Protein AF-A0A7Z0DAI7-F1 (afdb_monomer)

Mean predicted aligned error: 9.82 Å

Nearest PDB structures (foldseek):
  3it5-assembly4_G  TM=8.614E-01  e=1.262E-10  Pseudomonas aeruginosa PAO1
  8af1-assembly1_A  TM=8.502E-01  e=3.536E-10  Lysobacter capsici
  6ik4-assembly1_A  TM=8.112E-01  e=7.881E-10  Pseudoalteromonas sp. CF6-2
  6muk-assembly1_A  TM=4.613E-01  e=6.596E-05  Neisseria gonorrhoeae FA 1090
  3slu-assembly2_B  TM=3.858E-01  e=2.795E-05  Neisseria meningitidis ATCC 13091

Structure (mmCIF, N/CA/C/O backbone):
data_AF-A0A7Z0DAI7-F1
#
_entry.id   AF-A0A7Z0DAI7-F1
#
loop_
_atom_site.group_PDB
_atom_site.id
_atom_site.type_symbol
_atom_site.label_atom_id
_atom_site.label_alt_id
_atom_site.label_comp_id
_atom_site.label_asym_id
_atom_site.label_entity_id
_atom_site.label_seq_id
_atom_site.pdbx_PDB_ins_code
_atom_site.Cartn_x
_atom_site.Cartn_y
_atom_site.Cartn_z
_atom_site.occupancy
_atom_site.B_iso_or_equiv
_atom_site.auth_seq_id
_atom_site.auth_comp_id
_atom_site.auth_asym_id
_atom_site.auth_atom_id
_atom_site.pdbx_PDB_model_num
ATOM 1 N N . MET A 1 1 ? 60.687 -19.894 38.560 1.00 38.50 1 MET A N 1
ATOM 2 C CA . MET A 1 1 ? 61.339 -18.659 39.055 1.00 38.50 1 MET A CA 1
ATOM 3 C C . MET A 1 1 ? 60.407 -17.510 38.681 1.00 38.50 1 MET A C 1
ATOM 5 O O . MET A 1 1 ? 60.233 -17.291 37.496 1.00 38.50 1 MET A O 1
ATOM 9 N N . SER A 1 2 ? 59.488 -17.124 39.578 1.00 37.69 2 SER A N 1
ATOM 10 C CA . SER A 1 2 ? 59.572 -15.953 40.495 1.00 37.69 2 SER A CA 1
ATOM 11 C C . SER A 1 2 ? 59.611 -14.617 39.735 1.00 37.69 2 SER A C 1
ATOM 13 O O . SER A 1 2 ? 60.424 -14.485 38.840 1.00 37.69 2 SER A O 1
ATOM 15 N N . SER A 1 3 ? 58.831 -13.572 40.030 1.00 38.38 3 SER A N 1
ATOM 16 C CA . SER A 1 3 ? 58.097 -13.216 41.249 1.00 38.38 3 SER A CA 1
ATOM 17 C C . SER A 1 3 ? 57.045 -12.130 40.965 1.00 38.38 3 SER A C 1
ATOM 19 O O . SER A 1 3 ? 57.218 -11.284 40.096 1.00 38.38 3 SER A O 1
ATOM 21 N N . ILE A 1 4 ? 56.011 -12.150 41.804 1.00 43.72 4 ILE A N 1
ATOM 22 C CA . ILE A 1 4 ? 54.966 -11.155 42.095 1.00 43.72 4 ILE A CA 1
ATOM 23 C C . ILE A 1 4 ? 55.537 -9.873 42.752 1.00 43.72 4 ILE A C 1
ATOM 25 O O . ILE A 1 4 ? 56.551 -9.979 43.449 1.00 43.72 4 ILE A O 1
ATOM 29 N N . ARG A 1 5 ? 54.844 -8.720 42.597 1.00 41.09 5 ARG A N 1
ATOM 30 C CA . ARG A 1 5 ? 54.420 -7.701 43.621 1.00 41.09 5 ARG A CA 1
ATOM 31 C C . ARG A 1 5 ? 53.770 -6.493 42.894 1.00 41.09 5 ARG A C 1
ATOM 33 O O . ARG A 1 5 ? 54.392 -5.973 41.984 1.00 41.09 5 ARG A O 1
ATOM 40 N N . HIS A 1 6 ? 52.478 -6.153 43.017 1.00 36.84 6 HIS A N 1
ATOM 41 C CA . HIS A 1 6 ? 51.632 -5.609 44.111 1.00 36.84 6 HIS A CA 1
ATOM 42 C C . HIS A 1 6 ? 51.802 -4.116 44.476 1.00 36.84 6 HIS A C 1
ATOM 44 O O . HIS A 1 6 ? 52.869 -3.721 44.934 1.00 36.84 6 HIS A O 1
ATOM 50 N N . SER A 1 7 ? 50.643 -3.422 44.450 1.00 36.06 7 SER A N 1
ATOM 51 C CA . SER A 1 7 ? 50.202 -2.266 45.273 1.00 36.06 7 SER A CA 1
ATOM 52 C C . SER A 1 7 ? 50.753 -0.874 44.881 1.00 36.06 7 SER A C 1
ATOM 54 O O . SER A 1 7 ? 51.900 -0.779 44.476 1.00 36.06 7 SER A O 1
ATOM 56 N N . SER A 1 8 ? 50.036 0.261 44.934 1.00 36.91 8 SER A N 1
ATOM 57 C CA . SER A 1 8 ? 48.881 0.680 45.752 1.00 36.91 8 SER A CA 1
ATOM 58 C C . SER A 1 8 ? 48.158 1.887 45.117 1.00 36.91 8 SER A C 1
ATOM 60 O O . SER 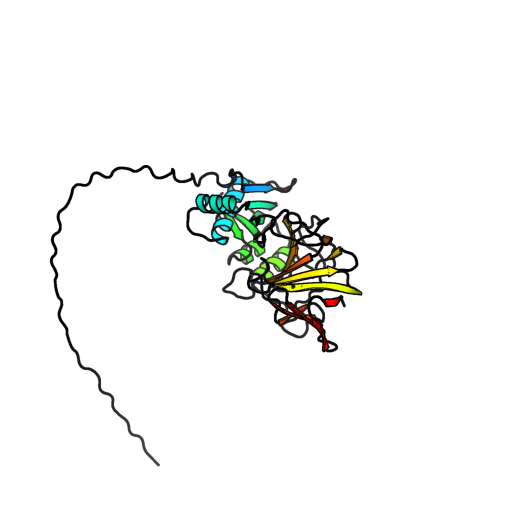A 1 8 ? 48.801 2.710 44.468 1.00 36.91 8 SER A O 1
ATOM 62 N N . ALA A 1 9 ? 46.859 2.044 45.396 1.00 40.78 9 ALA A N 1
ATOM 63 C CA . ALA A 1 9 ? 46.114 3.304 45.263 1.00 40.78 9 ALA A CA 1
ATOM 64 C C . ALA A 1 9 ? 46.458 4.299 46.395 1.00 40.78 9 ALA A C 1
ATOM 66 O O . ALA A 1 9 ? 47.003 3.890 47.427 1.00 40.78 9 ALA A O 1
ATOM 67 N N . PRO A 1 10 ? 46.073 5.578 46.241 1.00 45.59 10 PRO A N 1
ATOM 68 C CA . PRO A 1 10 ? 45.268 6.208 47.289 1.00 45.59 10 PRO A CA 1
ATOM 69 C C . PRO A 1 10 ? 44.099 7.058 46.751 1.00 45.59 10 PRO A C 1
ATOM 71 O O . PRO A 1 10 ? 44.137 7.596 45.649 1.00 45.59 10 PRO A O 1
ATOM 74 N N . ASP A 1 11 ? 43.095 7.195 47.609 1.00 36.25 11 ASP A N 1
ATOM 75 C CA . ASP A 1 11 ? 41.891 8.037 47.547 1.00 36.25 11 ASP A CA 1
ATOM 76 C C . ASP A 1 11 ? 41.841 8.812 48.895 1.00 36.25 11 ASP A C 1
ATOM 78 O O . ASP A 1 11 ? 42.575 8.429 49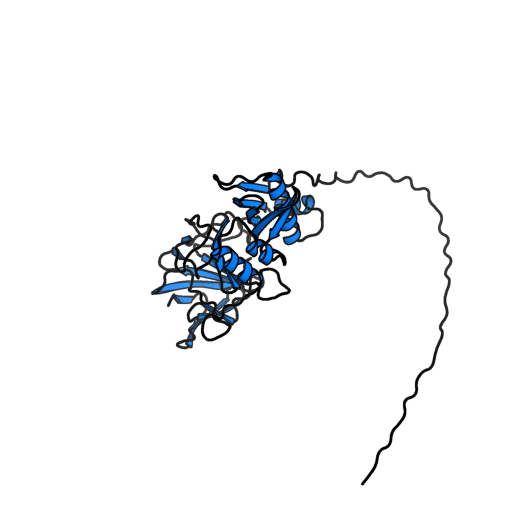.816 1.00 36.25 11 ASP A O 1
ATOM 82 N N . PRO A 1 12 ? 40.912 9.743 49.180 1.00 51.91 12 PRO A N 1
ATOM 83 C CA . PRO A 1 12 ? 40.471 10.961 48.492 1.00 51.91 12 PRO A CA 1
ATOM 84 C C . PRO A 1 12 ? 40.748 12.227 49.353 1.00 51.91 12 PRO A C 1
ATOM 86 O O . PRO A 1 12 ? 41.081 12.142 50.536 1.00 51.91 12 PRO A O 1
ATOM 89 N N . ALA A 1 13 ? 40.528 13.433 48.811 1.00 43.34 13 ALA A N 1
ATOM 90 C CA . ALA A 1 13 ? 40.474 14.668 49.606 1.00 43.34 13 ALA A CA 1
ATOM 91 C C . ALA A 1 13 ? 39.200 15.482 49.325 1.00 43.34 13 ALA A C 1
ATOM 93 O O . ALA A 1 13 ? 38.922 15.892 48.201 1.00 43.34 13 ALA A O 1
ATOM 94 N N . HIS A 1 14 ? 38.446 15.717 50.399 1.00 35.81 14 HIS A N 1
ATOM 95 C CA . HIS A 1 14 ? 37.293 16.605 50.500 1.00 35.81 14 HIS A CA 1
ATOM 96 C C . HIS A 1 14 ? 37.647 18.081 50.261 1.00 35.81 14 HIS A C 1
ATOM 98 O O . HIS A 1 14 ? 38.623 18.581 50.818 1.00 35.81 14 HIS A O 1
ATOM 104 N N . SER A 1 15 ? 36.743 18.836 49.631 1.00 39.62 15 SER A N 1
ATOM 105 C CA . SER A 1 15 ? 36.571 20.256 49.952 1.00 39.62 15 SER A CA 1
ATOM 106 C C . SER A 1 15 ? 35.093 20.659 49.918 1.00 39.62 15 SER A C 1
ATOM 108 O O . SER A 1 15 ? 34.330 20.339 49.010 1.00 39.62 15 SER A O 1
ATOM 110 N N . ARG A 1 16 ? 34.678 21.306 51.010 1.00 40.88 16 ARG A N 1
ATOM 111 C CA . ARG A 1 16 ? 33.363 21.910 51.242 1.00 40.88 16 ARG A CA 1
ATOM 112 C C . ARG A 1 16 ? 33.400 23.352 50.726 1.00 40.88 16 ARG A C 1
ATOM 114 O O . ARG A 1 16 ? 34.369 24.052 51.001 1.00 40.88 16 ARG A O 1
ATOM 121 N N . GLY A 1 17 ? 32.332 23.817 50.078 1.00 35.25 17 GLY A N 1
ATOM 122 C CA . GLY A 1 17 ? 32.191 25.205 49.629 1.00 35.25 17 GLY A CA 1
ATOM 123 C C . GLY A 1 17 ? 30.756 25.721 49.762 1.00 35.25 17 GLY A C 1
ATOM 124 O O . GLY A 1 17 ? 29.892 25.343 48.987 1.00 35.25 17 GLY A O 1
ATOM 125 N N . ALA A 1 18 ? 30.552 26.528 50.805 1.00 37.69 18 ALA A N 1
ATOM 126 C CA . ALA A 1 18 ? 29.521 27.532 51.103 1.00 37.69 18 ALA A CA 1
ATOM 127 C C . ALA A 1 18 ? 28.151 27.541 50.376 1.00 37.69 18 ALA A C 1
ATOM 129 O O . ALA A 1 18 ? 28.036 27.764 49.176 1.00 37.69 18 ALA A O 1
ATOM 130 N N . ARG A 1 19 ? 27.091 27.483 51.199 1.00 38.91 19 ARG A N 1
ATOM 131 C CA . ARG A 1 19 ? 25.721 27.926 50.897 1.00 38.91 19 ARG A CA 1
ATOM 132 C C . ARG A 1 19 ? 25.639 29.455 50.986 1.00 38.91 19 ARG A C 1
ATOM 134 O O . ARG A 1 19 ? 26.048 30.014 52.000 1.00 38.91 19 ARG A O 1
ATOM 141 N N . LEU A 1 20 ? 25.041 30.099 49.986 1.00 34.78 20 LEU A N 1
ATOM 142 C CA . LEU A 1 20 ? 24.607 31.495 50.049 1.00 34.78 20 LEU A CA 1
ATOM 143 C C . LEU A 1 20 ? 23.073 31.520 50.061 1.00 34.78 20 LEU A C 1
ATOM 145 O O . LEU A 1 20 ? 22.434 31.044 49.125 1.00 34.78 20 LEU A O 1
ATOM 149 N N . ALA A 1 21 ? 22.491 32.021 51.149 1.00 37.00 21 ALA A N 1
ATOM 150 C CA . ALA A 1 21 ? 21.063 32.277 51.266 1.00 37.00 21 ALA A CA 1
ATOM 151 C C . ALA A 1 21 ? 20.776 33.695 50.756 1.00 37.00 21 ALA A C 1
ATOM 153 O O . ALA A 1 21 ? 21.348 34.656 51.269 1.00 37.00 21 ALA A O 1
ATOM 154 N N . LEU A 1 22 ? 19.888 33.821 49.770 1.00 34.97 22 LEU A N 1
ATOM 155 C CA . LEU A 1 22 ? 19.323 35.099 49.351 1.00 34.97 22 LEU A CA 1
ATOM 156 C C . LEU A 1 22 ? 17.840 35.102 49.733 1.00 34.97 22 LEU A C 1
ATOM 158 O O . LEU A 1 22 ? 17.049 34.329 49.198 1.00 34.97 22 LEU A O 1
ATOM 162 N N . VAL A 1 23 ? 17.486 35.952 50.694 1.00 38.78 23 VAL A N 1
ATOM 163 C CA . VAL A 1 23 ? 16.101 36.277 51.040 1.00 38.78 23 VAL A CA 1
ATOM 164 C C . VAL A 1 23 ? 15.693 37.453 50.161 1.00 38.78 23 VAL A C 1
ATOM 166 O O . VAL A 1 23 ? 16.238 38.544 50.305 1.00 38.78 23 VAL A O 1
ATOM 169 N N . VAL A 1 24 ? 14.737 37.237 49.260 1.00 41.75 24 VAL A N 1
ATOM 170 C CA . VAL A 1 24 ? 14.045 38.311 48.539 1.00 41.75 24 VAL A CA 1
ATOM 171 C C . VAL A 1 24 ? 12.567 38.189 48.875 1.00 41.75 24 VAL A C 1
ATOM 173 O O . VAL A 1 24 ? 11.899 37.246 48.461 1.00 41.75 24 VAL A O 1
ATOM 176 N N . GLY A 1 25 ? 12.078 39.130 49.680 1.00 38.69 25 GLY A N 1
ATOM 177 C CA . GLY A 1 25 ? 10.651 39.358 49.859 1.00 38.69 25 GLY A CA 1
ATOM 178 C C . GLY A 1 25 ? 10.102 40.126 48.660 1.00 38.69 25 GLY A C 1
ATOM 179 O O . GLY A 1 25 ? 10.695 41.118 48.241 1.00 38.69 25 GLY A O 1
ATOM 180 N N . ALA A 1 26 ? 8.969 39.681 48.124 1.00 41.53 26 ALA A N 1
ATOM 181 C CA . ALA A 1 26 ? 8.208 40.420 47.126 1.00 41.53 26 ALA A CA 1
ATOM 182 C C . ALA A 1 26 ? 6.709 40.331 47.439 1.00 41.53 26 ALA A C 1
ATOM 184 O O . ALA A 1 26 ? 6.192 39.280 47.815 1.00 41.53 26 ALA A O 1
ATOM 185 N N . LEU A 1 27 ? 6.066 41.493 47.335 1.00 37.62 27 LEU A N 1
ATOM 186 C CA . LEU A 1 27 ? 4.686 41.807 47.683 1.00 37.62 27 LEU A CA 1
ATOM 187 C C . LEU A 1 27 ? 3.664 40.912 46.963 1.00 37.62 27 LEU A C 1
ATOM 189 O O . LEU A 1 27 ? 3.725 40.738 45.748 1.00 37.62 27 LEU A O 1
ATOM 193 N N . ALA A 1 28 ? 2.650 40.461 47.701 1.00 39.22 28 ALA A N 1
ATOM 194 C CA . ALA A 1 28 ? 1.420 39.927 47.131 1.00 39.22 28 ALA A CA 1
ATOM 195 C C . ALA A 1 28 ? 0.560 41.083 46.585 1.00 39.22 28 ALA A C 1
ATOM 197 O O . ALA A 1 28 ? -0.023 41.850 47.351 1.00 39.22 28 ALA A O 1
ATOM 198 N N . ALA A 1 29 ? 0.486 41.209 45.260 1.00 44.94 29 ALA A N 1
ATOM 199 C CA . ALA A 1 29 ? -0.537 42.000 44.589 1.00 44.94 29 ALA A CA 1
ATOM 200 C C . ALA A 1 29 ? -1.773 41.114 44.366 1.00 44.94 29 ALA A C 1
ATOM 202 O O . ALA A 1 29 ? -1.693 40.078 43.709 1.00 44.94 29 ALA A O 1
ATOM 203 N N . LEU A 1 30 ? -2.914 41.520 44.925 1.00 40.84 30 LEU A N 1
ATOM 204 C CA . LEU A 1 30 ? -4.224 40.930 44.647 1.00 40.84 30 LEU A CA 1
ATOM 205 C C . LEU A 1 30 ? -4.635 41.290 43.210 1.00 40.84 30 LEU A C 1
ATOM 207 O O . LEU A 1 30 ? -5.279 42.308 42.972 1.00 40.84 30 LEU A O 1
ATOM 211 N N . GLY A 1 31 ? -4.211 40.476 42.245 1.00 34.56 31 GLY A N 1
ATOM 212 C CA . GLY A 1 31 ? -4.707 40.514 40.874 1.00 34.56 31 GLY A CA 1
ATOM 213 C C . GLY A 1 31 ? -5.982 39.687 40.765 1.00 34.56 31 GLY A C 1
ATOM 214 O O . GLY A 1 31 ? -5.943 38.468 40.908 1.00 34.56 31 GLY A O 1
ATOM 215 N N . VAL A 1 32 ? -7.114 40.342 40.517 1.00 43.25 32 VAL A N 1
ATOM 216 C CA . VAL A 1 32 ? -8.331 39.665 40.053 1.00 43.25 32 VAL A CA 1
ATOM 217 C C . VAL A 1 32 ? -8.026 39.113 38.655 1.00 43.25 32 VAL A C 1
ATOM 219 O O . VAL A 1 32 ? -7.641 39.903 37.789 1.00 43.25 32 VAL A O 1
ATOM 222 N N . PRO A 1 33 ? -8.150 37.799 38.397 1.00 37.72 33 PRO A N 1
ATOM 223 C CA . PRO A 1 33 ? -7.961 37.285 37.053 1.00 37.72 33 PRO A CA 1
ATOM 224 C C . PRO A 1 33 ? -9.106 37.799 36.176 1.00 37.72 33 PRO A C 1
ATOM 226 O O . PRO A 1 33 ? -10.271 37.455 36.375 1.00 37.72 33 PRO A O 1
ATOM 229 N N . LEU A 1 34 ? -8.771 38.638 35.197 1.00 37.34 34 LEU A N 1
ATOM 230 C CA . LEU A 1 34 ? -9.601 38.812 34.013 1.00 37.34 34 LEU A CA 1
ATOM 231 C C . LEU A 1 34 ? -9.659 37.446 33.318 1.00 37.34 34 LEU A C 1
ATOM 233 O O . LEU A 1 34 ? -8.657 37.000 32.761 1.00 37.34 34 LEU A O 1
ATOM 237 N N . LEU A 1 35 ? -10.818 36.780 33.370 1.00 31.78 35 LEU A N 1
ATOM 238 C CA . LEU A 1 35 ? -11.128 35.696 32.441 1.00 31.78 35 LEU A CA 1
ATOM 239 C C . LEU A 1 35 ? -11.162 36.305 31.037 1.00 31.78 35 LEU A C 1
ATOM 241 O O . LEU A 1 35 ? -12.174 36.845 30.596 1.00 31.78 35 LEU A O 1
ATOM 245 N N . VAL A 1 36 ? -10.035 36.236 30.338 1.00 37.72 36 VAL A N 1
ATOM 246 C CA . VAL A 1 36 ? -10.047 36.275 28.882 1.00 37.72 36 VAL A CA 1
ATOM 247 C C . VAL A 1 36 ? -10.635 34.933 28.467 1.00 37.72 36 VAL A C 1
ATOM 249 O O . VAL A 1 36 ? -10.019 33.895 28.703 1.00 37.72 36 VAL A O 1
ATOM 252 N N . ALA A 1 37 ? -11.853 34.941 27.928 1.00 34.75 37 ALA A N 1
ATOM 253 C CA . ALA A 1 37 ? -12.387 33.774 27.246 1.00 34.75 37 ALA A CA 1
ATOM 254 C C . ALA A 1 37 ? -11.428 33.458 26.091 1.00 34.75 37 ALA A C 1
ATOM 256 O O . ALA A 1 37 ? -11.355 34.205 25.115 1.00 34.75 37 ALA A O 1
ATOM 257 N N . GLY A 1 38 ? -10.630 32.401 26.251 1.00 35.25 38 GLY A N 1
ATOM 258 C CA . GLY A 1 38 ? -9.930 31.798 25.126 1.00 35.25 38 GLY A CA 1
ATOM 259 C C . GLY A 1 38 ? -10.950 31.327 24.086 1.00 35.25 38 GLY A C 1
ATOM 260 O O . GLY A 1 38 ? -12.132 31.181 24.424 1.00 35.25 38 GLY A O 1
ATOM 261 N N . PRO A 1 39 ? -10.533 31.104 22.827 1.00 41.56 39 PRO A N 1
ATOM 262 C CA . PRO A 1 39 ? -11.384 30.403 21.874 1.00 41.56 39 PRO A CA 1
ATOM 263 C C . PRO A 1 39 ? -11.910 29.130 22.544 1.00 41.56 39 PRO A C 1
ATOM 265 O O . PRO A 1 39 ? -11.168 28.467 23.273 1.00 41.56 39 PRO A O 1
ATOM 268 N N . ALA A 1 40 ? -13.207 28.863 22.376 1.00 38.66 40 ALA A N 1
ATOM 269 C CA . ALA A 1 40 ? -13.824 27.649 22.887 1.00 38.66 40 ALA A CA 1
ATOM 270 C C . ALA A 1 40 ? -12.946 26.464 22.472 1.00 38.66 40 ALA A C 1
ATOM 272 O O . ALA A 1 40 ? -12.587 26.363 21.298 1.00 38.66 40 ALA A O 1
ATOM 273 N N . ALA A 1 41 ? -12.552 25.636 23.443 1.00 42.91 41 ALA A N 1
ATOM 274 C CA . ALA A 1 41 ? -11.915 24.364 23.144 1.00 42.91 41 ALA A CA 1
ATOM 275 C C . ALA A 1 41 ? -12.793 23.669 22.101 1.00 42.91 41 ALA A C 1
ATOM 277 O O . ALA A 1 41 ? -14.011 23.603 22.295 1.00 42.91 41 ALA A O 1
ATOM 278 N N . ALA A 1 42 ? -12.197 23.257 20.980 1.00 51.12 42 ALA A N 1
ATOM 279 C CA . ALA A 1 42 ? -12.889 22.404 20.032 1.00 51.12 42 ALA A CA 1
ATOM 280 C C . ALA A 1 42 ? -13.486 21.250 20.842 1.00 51.12 42 ALA A C 1
ATOM 282 O O . ALA A 1 42 ? -12.790 20.650 21.664 1.00 51.12 42 ALA A O 1
ATOM 283 N N . ASP A 1 43 ? -14.789 21.034 20.700 1.00 57.31 43 ASP A N 1
ATOM 284 C CA . ASP A 1 43 ? -15.433 19.891 21.320 1.00 57.31 43 ASP A CA 1
ATOM 285 C C . ASP A 1 43 ? -14.772 18.656 20.692 1.00 57.31 43 ASP A C 1
ATOM 287 O O . ASP A 1 43 ? -14.922 18.416 19.496 1.00 57.31 43 ASP A O 1
ATOM 291 N N . ASP A 1 44 ? -13.932 17.951 21.458 1.00 65.69 44 ASP A N 1
ATOM 292 C CA . ASP A 1 44 ? -13.277 16.703 21.032 1.00 65.69 44 ASP A CA 1
ATOM 293 C C . ASP A 1 44 ? -14.288 15.532 21.028 1.00 65.69 44 ASP A C 1
ATOM 295 O O . ASP A 1 44 ? -13.903 14.366 20.939 1.00 65.69 44 ASP A O 1
ATOM 299 N N . THR A 1 45 ? -15.582 15.830 21.173 1.00 65.44 45 THR A N 1
ATOM 300 C CA . THR A 1 45 ? -16.679 14.890 20.973 1.00 65.44 45 THR A CA 1
ATOM 301 C C . THR A 1 45 ? -17.128 14.939 19.508 1.00 65.44 45 THR A C 1
ATOM 303 O O . THR A 1 45 ? -17.127 16.000 18.886 1.00 65.44 45 THR A O 1
ATOM 306 N N . ASP A 1 46 ? -17.449 13.775 18.943 1.00 81.88 46 ASP A N 1
ATOM 307 C CA . ASP A 1 46 ? -17.931 13.593 17.566 1.00 81.88 46 ASP A CA 1
ATOM 308 C C . ASP A 1 46 ? -16.929 14.033 16.471 1.00 81.88 46 ASP A C 1
ATOM 310 O O . ASP A 1 46 ? -17.255 14.754 15.522 1.00 81.88 46 ASP A O 1
ATOM 314 N N . LEU A 1 47 ? -15.672 13.577 16.572 1.00 86.50 47 LEU A N 1
ATOM 315 C CA . LEU A 1 47 ? -14.651 13.818 15.542 1.00 86.50 47 LEU A CA 1
ATOM 316 C C . LEU A 1 47 ? -15.027 13.173 14.199 1.00 86.50 47 LEU A C 1
ATOM 318 O O . LEU A 1 47 ? -14.606 13.656 13.145 1.00 86.50 47 LEU A O 1
ATOM 322 N N . ILE A 1 48 ? -15.811 12.094 14.225 1.00 88.94 48 ILE A N 1
ATOM 323 C CA . ILE A 1 48 ? -16.254 11.359 13.039 1.00 88.94 48 ILE A CA 1
ATOM 324 C C . ILE A 1 48 ? -17.220 12.169 12.160 1.00 88.94 48 ILE A C 1
ATOM 326 O O . ILE A 1 48 ? -17.281 11.926 10.955 1.00 88.94 48 ILE A O 1
ATOM 330 N N . ASP A 1 49 ? -17.906 13.162 12.738 1.00 89.44 49 ASP A N 1
ATOM 331 C CA . ASP A 1 49 ? -18.879 14.028 12.057 1.00 89.44 49 ASP A CA 1
ATOM 332 C C . ASP A 1 49 ? -18.240 15.281 11.430 1.00 89.44 49 ASP A C 1
ATOM 334 O O . ASP A 1 49 ? -18.918 16.120 10.824 1.00 89.44 49 ASP A O 1
ATOM 338 N N . ARG A 1 50 ? -16.918 15.439 11.561 1.00 90.31 50 ARG A N 1
ATOM 339 C CA . ARG A 1 50 ? -16.181 16.565 10.975 1.00 90.31 50 ARG A CA 1
ATOM 340 C C . ARG A 1 50 ? -16.171 16.455 9.449 1.00 90.31 50 ARG A C 1
ATOM 342 O O . ARG A 1 50 ? -16.004 15.381 8.886 1.00 90.31 50 ARG A O 1
ATOM 349 N N . GLU A 1 51 ? -16.277 17.595 8.764 1.00 91.81 51 GLU A N 1
ATOM 350 C CA . GLU A 1 51 ? -16.398 17.654 7.294 1.00 91.81 51 GLU A CA 1
ATOM 351 C C . GLU A 1 51 ? -15.229 16.987 6.545 1.00 91.81 51 GLU A C 1
ATOM 353 O O . GLU A 1 51 ? -15.431 16.392 5.489 1.00 91.81 51 GLU A O 1
ATOM 358 N N . ASN A 1 52 ? -14.013 17.057 7.096 1.00 93.25 52 ASN A N 1
ATOM 359 C CA . ASN A 1 52 ? -12.813 16.442 6.524 1.00 93.25 52 ASN A CA 1
ATOM 360 C C . ASN A 1 52 ? -12.586 14.997 7.000 1.00 93.25 52 ASN A C 1
ATOM 362 O O . ASN A 1 52 ? -11.492 14.454 6.834 1.00 93.25 52 ASN A O 1
ATOM 366 N N . VAL A 1 53 ? -13.588 14.374 7.621 1.00 96.31 53 VAL A N 1
ATOM 367 C CA . VAL A 1 53 ? -13.559 12.981 8.054 1.00 96.31 53 VAL A CA 1
ATOM 368 C C . VAL A 1 53 ? -14.631 12.202 7.302 1.00 96.31 53 VAL A C 1
ATOM 370 O O . VAL A 1 53 ? -15.738 12.677 7.062 1.00 96.31 53 VAL A O 1
ATOM 373 N N . SER A 1 54 ? -14.305 10.981 6.883 1.00 96.12 54 SER A N 1
ATOM 374 C CA . SER A 1 54 ? -15.303 10.080 6.312 1.00 96.12 54 SER A CA 1
ATOM 375 C C . SER A 1 54 ? -15.155 8.667 6.846 1.00 96.12 54 SER A C 1
ATOM 377 O O . SER A 1 54 ? -14.087 8.064 6.760 1.00 96.12 54 SER A O 1
ATOM 379 N N . LEU A 1 55 ? -16.262 8.122 7.342 1.00 95.62 55 LEU A N 1
ATOM 380 C CA . LEU A 1 55 ? -16.408 6.715 7.681 1.00 95.62 55 LEU A CA 1
ATOM 381 C C . LEU A 1 55 ? -17.215 6.017 6.589 1.00 95.62 55 LEU A C 1
ATOM 383 O O . LEU A 1 55 ? -18.302 6.463 6.221 1.00 95.62 55 LEU A O 1
ATOM 387 N N . ARG A 1 56 ? -16.695 4.912 6.054 1.00 94.06 56 ARG A N 1
ATOM 388 C CA . ARG A 1 56 ? -17.414 4.085 5.079 1.00 94.06 56 ARG A CA 1
ATOM 389 C C . ARG A 1 56 ? -17.296 2.613 5.428 1.00 94.06 56 ARG A C 1
ATOM 391 O O . ARG A 1 56 ? -16.199 2.108 5.640 1.00 94.06 56 ARG A O 1
ATOM 398 N N . THR A 1 57 ? -18.412 1.907 5.404 1.00 90.75 57 THR A N 1
ATOM 399 C CA . THR A 1 57 ? -18.451 0.443 5.419 1.00 90.75 57 THR A CA 1
ATOM 400 C C . THR A 1 57 ? -18.681 -0.053 3.997 1.00 90.75 57 THR A C 1
ATOM 402 O O . THR A 1 57 ? -19.410 0.580 3.234 1.00 90.75 57 THR A O 1
ATOM 405 N N . GLU A 1 58 ? -18.057 -1.162 3.602 1.00 85.75 58 GLU A N 1
ATOM 406 C CA . GLU A 1 58 ? -18.420 -1.803 2.332 1.00 85.75 58 GLU A CA 1
ATOM 407 C C . GLU A 1 58 ? -19.886 -2.275 2.370 1.00 85.75 58 GLU A C 1
ATOM 409 O O . GLU A 1 58 ? -20.383 -2.648 3.431 1.00 85.75 58 GLU A O 1
ATOM 414 N N . ASP A 1 59 ? -20.583 -2.252 1.225 1.00 73.94 59 ASP A N 1
ATOM 415 C CA . ASP A 1 59 ? -22.057 -2.346 1.121 1.00 73.94 59 ASP A CA 1
ATOM 416 C C . ASP A 1 59 ? -22.695 -3.589 1.785 1.00 73.94 59 ASP A C 1
ATOM 418 O O . ASP A 1 59 ? -23.902 -3.623 2.018 1.00 73.94 59 ASP A O 1
ATOM 422 N N . ALA A 1 60 ? -21.900 -4.619 2.096 1.00 78.88 60 ALA A N 1
ATOM 423 C CA . ALA A 1 60 ? -22.336 -5.856 2.748 1.00 78.88 60 ALA A CA 1
ATOM 424 C C . ALA A 1 60 ? -21.838 -6.018 4.201 1.00 78.88 60 ALA A C 1
ATOM 426 O O . ALA A 1 60 ? -22.113 -7.038 4.834 1.00 78.88 60 ALA A O 1
ATOM 427 N N . VAL A 1 61 ? -21.100 -5.045 4.737 1.00 85.88 61 VAL A N 1
ATOM 428 C CA . VAL A 1 61 ? -20.468 -5.119 6.057 1.00 85.88 61 VAL A CA 1
ATOM 429 C C . VAL A 1 61 ? -21.329 -4.389 7.080 1.00 85.88 61 VAL A C 1
ATOM 431 O O . VAL A 1 61 ? -21.544 -3.184 6.990 1.00 85.88 61 VAL A O 1
ATOM 434 N N . THR A 1 62 ? -21.806 -5.122 8.086 1.00 88.56 62 THR A N 1
ATOM 435 C CA . THR A 1 62 ? -22.484 -4.542 9.253 1.00 88.56 62 THR A CA 1
ATOM 436 C C . THR A 1 62 ? -21.525 -4.531 10.433 1.00 88.56 62 THR A C 1
ATOM 438 O O . THR A 1 62 ? -21.039 -5.586 10.833 1.00 88.56 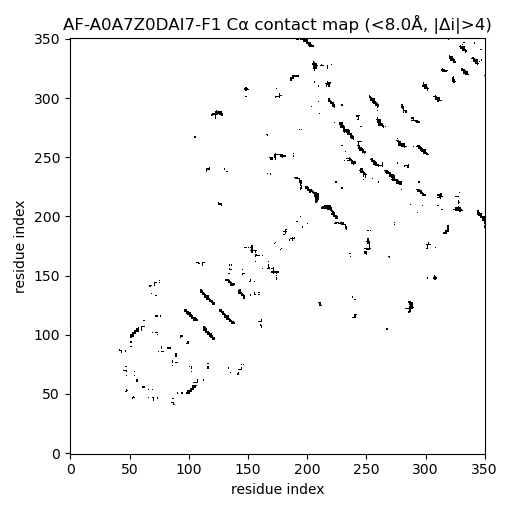62 THR A O 1
ATOM 441 N N . VAL A 1 63 ? -21.286 -3.352 11.008 1.00 90.75 63 VAL A N 1
ATOM 442 C CA . VAL A 1 63 ? -20.434 -3.183 12.192 1.00 90.75 63 VAL A CA 1
ATOM 443 C C . VAL A 1 63 ? -21.274 -2.635 13.342 1.00 90.75 63 VAL A C 1
ATOM 445 O O . VAL A 1 63 ? -21.774 -1.510 13.244 1.00 90.75 63 VAL A O 1
ATOM 448 N N . PRO A 1 64 ? -21.446 -3.385 14.442 1.00 87.38 64 PRO A N 1
ATOM 449 C CA . PRO A 1 64 ? -22.046 -2.845 15.654 1.00 87.38 64 PRO A CA 1
ATOM 450 C C . PRO A 1 64 ? -21.242 -1.644 16.169 1.00 87.38 64 PRO A C 1
ATOM 452 O O . PRO A 1 64 ? -20.044 -1.751 16.411 1.00 87.38 64 PRO A O 1
ATOM 455 N N . GLY A 1 65 ? -21.893 -0.489 16.327 1.00 90.88 65 GLY A N 1
ATOM 456 C CA . GLY A 1 65 ? -21.209 0.733 16.762 1.00 90.88 65 GLY A CA 1
ATOM 457 C C . GLY A 1 65 ? -20.119 1.183 15.784 1.00 90.88 65 GLY A C 1
ATOM 458 O O . GLY A 1 65 ? -19.009 1.482 16.217 1.00 90.88 65 GLY A O 1
ATOM 459 N N . ALA A 1 66 ? -20.422 1.202 14.480 1.00 93.00 66 ALA A N 1
ATOM 460 C CA . ALA A 1 66 ? -19.493 1.628 13.430 1.00 93.00 66 ALA A CA 1
ATOM 461 C C . ALA A 1 66 ? -18.868 3.008 13.703 1.00 93.00 66 ALA A C 1
ATOM 463 O O . ALA A 1 66 ? -17.672 3.175 13.497 1.00 93.00 66 ALA A O 1
ATOM 464 N N . GLU A 1 67 ? -19.649 3.965 14.209 1.00 93.81 67 GLU A N 1
ATOM 465 C CA . GLU A 1 67 ? -19.161 5.296 14.602 1.00 93.81 67 GLU A CA 1
ATOM 466 C C . GLU A 1 67 ? -18.121 5.202 15.722 1.00 93.81 67 GLU A C 1
ATOM 468 O O . GLU A 1 67 ? -17.033 5.743 15.585 1.00 93.81 67 GLU A O 1
ATOM 473 N N . ALA A 1 68 ? -18.388 4.418 16.772 1.00 94.81 68 ALA A N 1
ATOM 474 C CA . ALA A 1 68 ? -17.436 4.209 17.863 1.00 94.81 68 ALA A CA 1
ATOM 475 C C . ALA A 1 68 ? -16.145 3.507 17.400 1.00 94.81 68 ALA A C 1
ATOM 477 O O . ALA A 1 68 ? -15.070 3.794 17.921 1.00 94.81 68 ALA A O 1
ATOM 478 N N . LEU A 1 69 ? -16.230 2.596 16.422 1.00 96.25 69 LEU A N 1
ATOM 479 C CA . LEU A 1 69 ? -15.041 2.046 15.765 1.00 96.25 69 LEU A CA 1
ATOM 480 C C . LEU A 1 69 ? -14.297 3.139 14.989 1.00 96.25 69 LEU A C 1
ATOM 482 O O . LEU A 1 69 ? -13.078 3.234 15.088 1.00 96.25 69 LEU A O 1
ATOM 486 N N . GLY A 1 70 ? -15.027 3.940 14.210 1.00 96.31 70 GLY A N 1
ATOM 487 C CA . GLY A 1 70 ? -14.480 5.039 13.421 1.00 96.31 70 GLY A CA 1
ATOM 488 C C . GLY A 1 70 ? -13.719 6.045 14.278 1.00 96.31 70 GLY A C 1
ATOM 489 O O . GLY A 1 70 ? -12.592 6.383 13.934 1.00 96.31 70 GLY A O 1
ATOM 490 N N . GLU A 1 71 ? -14.295 6.443 15.410 1.00 94.88 71 GLU A N 1
ATOM 491 C CA . GLU A 1 71 ? -13.679 7.316 16.415 1.00 94.88 71 GLU A CA 1
ATOM 492 C C . GLU A 1 71 ? -12.373 6.733 16.967 1.00 94.88 71 GLU A C 1
ATOM 494 O O . GLU A 1 71 ? -11.349 7.415 16.996 1.00 94.88 71 GLU A O 1
ATOM 499 N N . GLU A 1 72 ? -12.362 5.450 17.342 1.00 95.94 72 GLU A N 1
ATOM 500 C CA . GLU A 1 72 ? -11.146 4.813 17.861 1.00 95.94 72 GLU A CA 1
ATOM 501 C C . GLU A 1 72 ? -10.059 4.712 16.779 1.00 95.94 72 GLU A C 1
ATOM 503 O O . GLU A 1 72 ? -8.902 5.048 17.024 1.00 95.94 72 GLU A O 1
ATOM 508 N N . VAL A 1 73 ? -10.411 4.309 15.552 1.00 97.12 73 VAL A N 1
ATOM 509 C CA . VAL A 1 73 ? -9.451 4.270 14.434 1.00 97.12 73 VAL A CA 1
ATOM 510 C C . VAL A 1 73 ? -8.903 5.670 14.149 1.00 97.12 73 VAL A C 1
ATOM 512 O O . VAL A 1 73 ? -7.700 5.830 13.940 1.00 97.12 73 VAL A O 1
ATOM 515 N N . LEU A 1 74 ? -9.766 6.684 14.155 1.00 96.19 74 LEU A N 1
ATOM 516 C CA . LEU A 1 74 ? -9.398 8.075 13.931 1.00 96.19 74 LEU A CA 1
ATOM 517 C C . LEU A 1 74 ? -8.436 8.584 15.008 1.00 96.19 74 LEU A C 1
ATOM 519 O O . LEU A 1 74 ? -7.410 9.172 14.668 1.00 96.19 74 LEU A O 1
ATOM 523 N N . ALA A 1 75 ? -8.707 8.303 16.282 1.00 93.81 75 ALA A N 1
ATOM 524 C CA . ALA A 1 75 ? -7.825 8.666 17.385 1.00 93.81 75 ALA A CA 1
ATOM 525 C C . ALA A 1 75 ? -6.413 8.078 17.203 1.00 93.81 75 ALA A C 1
ATOM 527 O O . ALA A 1 75 ? -5.426 8.817 17.276 1.00 93.81 75 ALA A O 1
ATOM 528 N N . GLN A 1 76 ? -6.312 6.785 16.870 1.00 93.94 76 GLN A N 1
ATOM 529 C CA . GLN A 1 76 ? -5.027 6.119 16.616 1.00 93.94 76 GLN A CA 1
ATOM 530 C C . GLN A 1 76 ? -4.298 6.712 15.399 1.00 93.94 76 GLN A C 1
ATOM 532 O O . GLN A 1 76 ? -3.085 6.929 15.426 1.00 93.94 76 GLN A O 1
ATOM 537 N N . VAL A 1 77 ? -5.027 7.024 14.322 1.00 94.94 77 VAL A N 1
ATOM 538 C CA . VAL A 1 77 ? -4.459 7.657 13.120 1.00 94.94 77 VAL A CA 1
ATOM 539 C C . VAL A 1 77 ? -3.898 9.043 13.434 1.00 94.94 77 VAL A C 1
ATOM 541 O O . VAL A 1 77 ? -2.779 9.349 13.029 1.00 94.94 77 VAL A O 1
ATOM 544 N N . LEU A 1 78 ? -4.628 9.865 14.190 1.00 94.00 78 LEU A N 1
ATOM 545 C CA . LEU A 1 78 ? -4.187 11.210 14.575 1.00 94.00 78 LEU A CA 1
ATOM 546 C C . LEU A 1 78 ? -2.997 11.183 15.541 1.00 94.00 78 LEU A C 1
ATOM 548 O O . LEU A 1 78 ? -2.146 12.082 15.520 1.00 94.00 78 LEU A O 1
ATOM 552 N N . GLU A 1 79 ? -2.90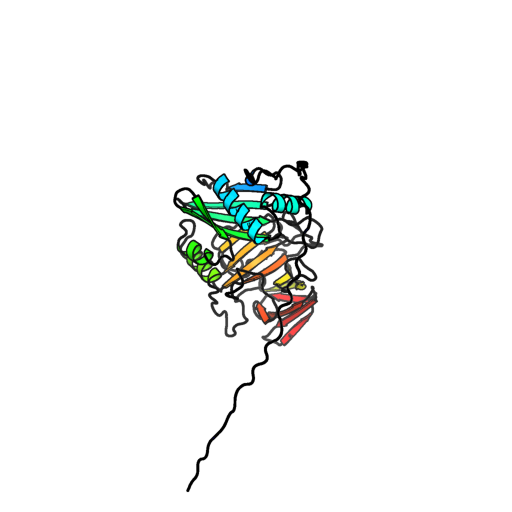9 10.160 16.391 1.00 91.50 79 GLU A N 1
ATOM 553 C CA . GLU A 1 79 ? -1.707 9.903 17.178 1.00 91.50 79 GLU A CA 1
ATOM 554 C C . GLU A 1 79 ? -0.520 9.591 16.262 1.00 91.50 79 GLU A C 1
ATOM 556 O O . GLU A 1 79 ? 0.558 10.174 16.415 1.00 91.50 79 GLU A O 1
ATOM 561 N N . ARG A 1 80 ? -0.744 8.739 15.257 1.00 88.56 80 ARG A N 1
ATOM 562 C CA . ARG A 1 80 ? 0.276 8.258 14.327 1.00 88.56 80 ARG A CA 1
ATOM 563 C C . ARG A 1 80 ? 0.823 9.332 13.391 1.00 88.56 80 ARG A C 1
ATOM 565 O O . ARG A 1 80 ? 2.033 9.358 13.170 1.00 88.56 80 ARG A O 1
ATOM 572 N N . THR A 1 81 ? -0.025 10.232 12.892 1.00 87.38 81 THR A N 1
ATOM 573 C CA . THR A 1 81 ? 0.408 11.410 12.116 1.00 87.38 81 THR A CA 1
ATOM 574 C C . THR A 1 81 ? 1.229 12.392 12.957 1.00 87.38 81 THR A C 1
ATOM 576 O O . THR A 1 81 ? 1.930 13.251 12.425 1.00 87.38 81 THR A O 1
ATOM 579 N N . GLY A 1 82 ? 1.164 12.267 14.286 1.00 84.06 82 GLY A N 1
ATOM 580 C CA . GLY A 1 82 ? 1.893 13.104 15.225 1.00 84.06 82 GLY A CA 1
ATOM 581 C C . GLY A 1 82 ? 1.370 14.539 15.298 1.00 84.06 82 GLY A C 1
ATOM 582 O O . GLY A 1 82 ? 0.245 14.855 14.914 1.00 84.06 82 GLY A O 1
ATOM 583 N N . GLY A 1 83 ? 2.212 15.423 15.835 1.00 82.81 83 GLY A N 1
ATOM 584 C CA . GLY A 1 83 ? 1.881 16.828 16.076 1.00 82.81 83 GLY A CA 1
ATOM 585 C C . GLY A 1 83 ? 1.389 17.106 17.499 1.00 82.81 83 GLY A C 1
ATOM 586 O O . GLY A 1 83 ? 0.854 16.244 18.187 1.00 82.81 83 GLY A O 1
ATOM 587 N N . ALA A 1 84 ? 1.618 18.333 17.967 1.00 86.81 84 ALA A N 1
ATOM 588 C CA . ALA A 1 84 ? 1.096 18.801 19.248 1.00 86.81 84 ALA A CA 1
ATOM 589 C C . ALA A 1 84 ? -0.396 19.149 19.142 1.00 86.81 84 ALA A C 1
ATOM 591 O O . ALA A 1 84 ? -0.830 19.600 18.080 1.00 86.81 84 ALA A O 1
ATOM 592 N N . GLY A 1 85 ? -1.126 19.015 20.249 1.00 90.19 85 GLY A N 1
ATOM 593 C CA . GLY A 1 85 ? -2.535 19.396 20.364 1.00 90.19 85 GLY A CA 1
ATOM 594 C C . GLY A 1 85 ? -3.483 18.216 20.556 1.00 90.19 85 GLY A C 1
ATOM 595 O O . GLY A 1 85 ? -3.059 17.050 20.491 1.00 90.19 85 GLY A O 1
ATOM 596 N N . THR A 1 86 ? -4.749 18.542 20.810 1.00 92.06 86 THR A N 1
ATOM 597 C CA . THR A 1 86 ? -5.851 17.578 20.920 1.00 92.06 86 THR A CA 1
ATOM 598 C C . THR A 1 86 ? -6.167 16.932 19.563 1.00 92.06 86 THR A C 1
ATOM 600 O O . THR A 1 86 ? -5.724 17.437 18.525 1.00 92.06 86 THR A O 1
ATOM 603 N N . PRO A 1 87 ? -6.905 15.808 19.524 1.00 91.62 87 PRO A N 1
ATOM 604 C CA . PRO A 1 87 ? -7.368 15.221 18.269 1.00 91.62 87 PRO A CA 1
ATOM 605 C C . PRO A 1 87 ? -8.096 16.223 17.357 1.00 91.62 87 PRO A C 1
ATOM 607 O O . PRO A 1 87 ? -7.757 16.307 16.174 1.00 91.62 87 PRO A O 1
ATOM 610 N N . GLY A 1 88 ? -9.005 17.046 17.895 1.00 91.38 88 GLY A N 1
ATOM 611 C CA . GLY A 1 88 ? -9.695 18.089 17.134 1.00 91.38 88 GLY A CA 1
ATOM 612 C C . GLY A 1 88 ? -8.741 19.123 16.526 1.00 91.38 88 GLY A C 1
ATOM 613 O O . GLY A 1 88 ? -8.826 19.422 15.334 1.00 91.38 88 GLY A O 1
ATOM 614 N N . GLU A 1 89 ? -7.756 19.603 17.291 1.00 93.00 89 GLU A N 1
ATOM 615 C CA . GLU A 1 89 ? -6.744 20.552 16.794 1.00 93.00 89 GLU A CA 1
ATOM 616 C C . GLU A 1 89 ? -5.850 19.947 15.696 1.00 93.00 89 GLU A C 1
ATOM 618 O O . GLU A 1 89 ? -5.401 20.644 14.777 1.00 93.00 89 GLU A O 1
ATOM 623 N N . ARG A 1 90 ? -5.554 18.643 15.776 1.00 94.50 90 ARG A N 1
ATOM 624 C CA . ARG A 1 90 ? -4.801 17.931 14.730 1.00 94.50 90 ARG A CA 1
ATOM 625 C C . ARG A 1 90 ? -5.629 17.788 13.460 1.00 94.50 90 ARG A C 1
ATOM 627 O O . ARG A 1 90 ? -5.105 18.039 12.377 1.00 94.50 90 ARG A O 1
ATOM 634 N N . LEU A 1 91 ? -6.912 17.459 13.588 1.00 94.38 91 LEU A N 1
ATOM 635 C CA . LEU A 1 91 ? -7.837 17.393 12.459 1.00 94.38 91 LEU A CA 1
ATOM 636 C C . LEU A 1 91 ? -7.998 18.733 11.750 1.00 94.38 91 LEU A C 1
ATOM 638 O O . LEU A 1 91 ? -7.943 18.778 10.525 1.00 94.38 91 LEU A O 1
ATOM 642 N N . GLU A 1 92 ? -8.136 19.827 12.496 1.00 93.56 92 GLU A N 1
ATOM 643 C CA . GLU A 1 92 ? -8.213 21.175 11.922 1.00 93.56 92 GLU A CA 1
ATOM 644 C C . GLU A 1 92 ? -6.946 21.544 11.149 1.00 93.56 92 GLU A C 1
ATOM 646 O O . GLU A 1 92 ? -7.009 22.196 10.106 1.00 93.56 92 GLU A O 1
ATOM 651 N N . ARG A 1 93 ? -5.783 21.088 11.620 1.00 94.19 93 ARG A N 1
ATOM 652 C CA . ARG A 1 93 ? -4.518 21.286 10.911 1.00 94.19 93 ARG A CA 1
ATOM 653 C C . ARG A 1 93 ? -4.460 20.502 9.608 1.00 94.19 93 ARG A C 1
ATOM 655 O O . ARG A 1 93 ? -4.038 21.075 8.607 1.00 94.19 93 ARG A O 1
ATOM 662 N N . LEU A 1 94 ? -4.882 19.238 9.620 1.00 94.56 94 LEU A N 1
ATOM 663 C CA . LEU A 1 94 ? -4.986 18.421 8.409 1.00 94.56 94 LEU A CA 1
ATOM 664 C C . LEU A 1 94 ? -5.959 19.069 7.413 1.00 94.56 94 LEU A C 1
ATOM 666 O O . LEU A 1 94 ? -5.596 19.284 6.260 1.00 94.56 94 LEU A O 1
ATOM 670 N N . ALA A 1 95 ? -7.131 19.513 7.875 1.00 94.62 95 ALA A N 1
ATOM 671 C CA . ALA A 1 95 ? -8.085 20.248 7.044 1.00 94.62 95 ALA A CA 1
ATOM 672 C C . ALA A 1 95 ? -7.459 21.518 6.438 1.00 94.62 95 ALA A C 1
ATOM 674 O O . ALA A 1 95 ? -7.577 21.768 5.239 1.00 94.62 95 ALA A O 1
ATOM 675 N N . GLY A 1 96 ? -6.724 22.298 7.240 1.00 94.06 96 GLY A N 1
ATOM 676 C CA . GLY A 1 96 ? -6.002 23.489 6.782 1.00 94.06 96 GLY A CA 1
ATOM 677 C C . GLY A 1 96 ? -4.877 23.197 5.780 1.00 94.06 96 GLY A C 1
ATOM 678 O O . GLY A 1 96 ? -4.482 24.087 5.027 1.00 94.06 96 GLY A O 1
ATOM 679 N N . GLN A 1 97 ? -4.381 21.959 5.743 1.00 92.56 97 GLN A N 1
ATOM 680 C CA . GLN A 1 97 ? -3.433 21.457 4.747 1.00 92.56 97 GLN A CA 1
ATOM 681 C C . GLN A 1 97 ? -4.127 20.879 3.505 1.00 92.56 97 GLN A C 1
ATOM 683 O O . GLN A 1 97 ? -3.439 20.490 2.569 1.00 92.56 97 GLN A O 1
ATOM 688 N N . GLY A 1 98 ? -5.463 20.844 3.461 1.00 93.19 98 GLY A N 1
ATOM 689 C CA . GLY A 1 98 ? -6.226 20.220 2.379 1.00 93.19 98 GLY A CA 1
ATOM 690 C C . GLY A 1 98 ? -6.237 18.691 2.442 1.00 93.19 98 GLY A C 1
ATOM 691 O O . GLY A 1 98 ? -6.354 18.050 1.399 1.00 93.19 98 GLY A O 1
ATOM 692 N N . SER A 1 99 ? -6.073 18.129 3.641 1.00 95.38 99 SER A N 1
ATOM 693 C CA . SER A 1 99 ? -6.087 16.695 3.918 1.00 95.38 99 SER A CA 1
ATOM 694 C C . SER A 1 99 ? -7.395 16.261 4.579 1.00 95.38 99 SER A C 1
ATOM 696 O O . SER A 1 99 ? -7.866 16.877 5.539 1.00 95.38 99 SER A O 1
ATOM 698 N N . ASP A 1 100 ? -7.906 15.129 4.112 1.00 96.00 100 ASP A N 1
ATOM 699 C CA . ASP A 1 100 ? -9.041 14.412 4.683 1.00 96.00 100 ASP A CA 1
ATOM 700 C C . ASP A 1 100 ? -8.549 13.162 5.414 1.00 96.00 100 ASP A C 1
ATOM 702 O O . ASP A 1 100 ? -7.555 12.547 5.015 1.00 96.00 100 ASP A O 1
ATOM 706 N N . VAL A 1 101 ? -9.289 12.733 6.434 1.00 97.06 101 VAL A N 1
ATOM 707 C CA . VAL A 1 101 ? -9.096 11.434 7.080 1.00 97.06 101 VAL A CA 1
ATOM 708 C C . VAL A 1 101 ? -10.229 10.498 6.679 1.00 97.06 101 VAL A C 1
ATOM 710 O O . VAL A 1 101 ? -11.410 10.783 6.855 1.00 97.06 101 VAL A O 1
ATOM 713 N N . GLN A 1 102 ? -9.877 9.356 6.109 1.00 97.00 102 GLN A N 1
ATOM 714 C CA . GLN A 1 102 ? -10.820 8.359 5.625 1.00 97.00 102 GLN A CA 1
ATOM 715 C C . GLN A 1 102 ? -10.643 7.084 6.436 1.00 97.00 102 GLN A C 1
ATOM 717 O O . GLN A 1 102 ? -9.546 6.534 6.488 1.00 97.00 102 GLN A O 1
ATOM 722 N N . VAL A 1 103 ? -11.722 6.586 7.028 1.00 97.31 103 VAL A N 1
ATOM 723 C CA . VAL A 1 103 ? -11.788 5.277 7.675 1.00 97.31 103 VAL A CA 1
ATOM 724 C C . VAL A 1 103 ? -12.718 4.401 6.851 1.00 97.31 103 VAL A C 1
ATOM 726 O O . VAL A 1 103 ? -13.897 4.703 6.669 1.00 97.31 103 VAL A O 1
ATOM 729 N N . ARG A 1 104 ? -12.187 3.300 6.326 1.00 96.19 104 ARG A N 1
ATOM 730 C CA . ARG A 1 104 ? -12.962 2.310 5.582 1.00 96.19 104 ARG A CA 1
ATOM 731 C C . ARG A 1 104 ? -12.958 0.987 6.315 1.00 96.19 104 ARG A C 1
ATOM 733 O O . ARG A 1 104 ? -11.886 0.479 6.620 1.00 96.19 104 ARG A O 1
ATOM 740 N N . VAL A 1 105 ? -14.130 0.412 6.549 1.00 96.62 105 VAL A N 1
ATOM 741 C CA . VAL A 1 105 ? -14.286 -0.957 7.056 1.00 96.62 105 VAL A CA 1
ATOM 742 C C . VAL A 1 105 ? -14.526 -1.888 5.872 1.00 96.62 105 VAL A C 1
ATOM 744 O O . VAL A 1 105 ? -15.510 -1.718 5.149 1.00 96.62 105 VAL A O 1
ATOM 747 N N . SER A 1 106 ? -13.646 -2.870 5.677 1.00 94.56 106 SER A N 1
ATOM 748 C CA . SER A 1 106 ? -13.745 -3.856 4.593 1.00 94.56 106 SER A CA 1
ATOM 749 C C . SER A 1 106 ? -14.316 -5.199 5.042 1.00 94.56 106 SER A C 1
ATOM 751 O O . SER A 1 106 ? -14.857 -5.932 4.222 1.00 94.56 106 SER A O 1
ATOM 753 N N . ALA A 1 107 ? -14.220 -5.540 6.328 1.00 95.12 107 ALA A N 1
ATOM 754 C CA . ALA A 1 107 ? -14.816 -6.760 6.864 1.00 95.12 107 ALA A CA 1
ATOM 755 C C . ALA A 1 107 ? -15.174 -6.608 8.344 1.00 95.12 107 ALA A C 1
ATOM 757 O O . ALA A 1 107 ? -14.507 -5.885 9.080 1.00 95.12 107 ALA A O 1
ATOM 758 N N . ALA A 1 108 ? -16.205 -7.331 8.783 1.00 96.50 108 ALA A N 1
ATOM 759 C CA . ALA A 1 108 ? -16.537 -7.483 10.192 1.00 96.50 108 ALA A CA 1
ATOM 760 C C . ALA A 1 108 ? -17.177 -8.849 10.459 1.00 96.50 108 ALA A C 1
ATOM 762 O O . ALA A 1 108 ? -18.033 -9.297 9.694 1.00 96.50 108 ALA A O 1
ATOM 763 N N . THR A 1 109 ? -16.761 -9.493 11.550 1.00 95.44 109 THR A N 1
ATOM 764 C CA . THR A 1 109 ? -17.234 -10.816 11.973 1.00 95.44 109 THR A CA 1
ATOM 765 C C . THR A 1 109 ? -17.269 -10.878 13.496 1.00 95.44 109 THR A C 1
ATOM 767 O O . THR A 1 109 ? -16.222 -10.896 14.145 1.00 95.44 109 THR A O 1
ATOM 770 N N . GLY A 1 110 ? -18.469 -10.958 14.077 1.00 93.19 110 GLY A N 1
ATOM 771 C CA . GLY A 1 110 ? -18.641 -10.930 15.532 1.00 93.19 110 GLY A CA 1
ATOM 772 C C . GLY A 1 110 ? -18.078 -9.636 16.120 1.00 93.19 110 GLY A C 1
ATOM 773 O O . GLY A 1 110 ? -18.418 -8.554 15.654 1.00 93.19 110 GLY A O 1
ATOM 774 N N . ASP A 1 111 ? -17.176 -9.770 17.088 1.00 96.38 111 ASP A N 1
ATOM 775 C CA . ASP A 1 111 ? -16.525 -8.640 17.759 1.00 96.38 111 ASP A CA 1
ATOM 776 C C . ASP A 1 111 ? -15.286 -8.127 17.007 1.00 96.38 111 ASP A C 1
ATOM 778 O O . ASP A 1 111 ? -14.513 -7.358 17.564 1.00 96.38 111 ASP A O 1
ATOM 782 N N . TRP A 1 112 ? -15.037 -8.571 15.773 1.00 97.94 112 TRP A N 1
ATOM 783 C CA . TRP A 1 112 ? -13.866 -8.167 14.993 1.00 97.94 112 TRP A CA 1
ATOM 784 C C . TRP A 1 112 ? -14.244 -7.323 13.784 1.00 97.94 112 TRP A C 1
ATOM 786 O O . TRP A 1 112 ? -15.234 -7.605 13.108 1.00 97.94 112 TRP A O 1
ATOM 796 N N . ALA A 1 113 ? -13.398 -6.347 13.469 1.00 98.00 113 ALA A N 1
ATOM 797 C CA . ALA A 1 113 ? -13.456 -5.563 12.245 1.00 98.00 113 ALA A CA 1
ATOM 798 C C . ALA A 1 113 ? -12.056 -5.394 11.635 1.00 98.00 113 ALA A C 1
ATOM 800 O O . ALA A 1 113 ? -11.042 -5.404 12.332 1.00 98.00 113 ALA A O 1
ATOM 801 N N . GLU A 1 114 ? -12.005 -5.236 10.319 1.00 96.94 114 GLU A N 1
ATOM 802 C CA . GLU A 1 114 ? -10.792 -4.985 9.544 1.00 96.94 114 GLU A CA 1
ATOM 803 C C . GLU A 1 114 ? -11.068 -3.890 8.521 1.00 96.94 114 GLU A C 1
ATOM 805 O O . GLU A 1 114 ? -12.171 -3.790 7.967 1.00 96.94 114 GLU A O 1
ATOM 810 N N . GLY A 1 115 ? -10.044 -3.098 8.225 1.00 96.88 115 GLY A N 1
ATOM 811 C CA . GLY A 1 115 ? -10.150 -2.094 7.189 1.00 96.88 115 GLY A CA 1
ATOM 812 C C . GLY A 1 115 ? -8.859 -1.356 6.893 1.00 96.88 115 GLY A C 1
ATOM 813 O O . GLY A 1 115 ? -7.760 -1.805 7.220 1.00 96.88 115 GLY A O 1
ATOM 814 N N . VAL A 1 116 ? -9.019 -0.205 6.248 1.00 97.25 116 VAL A N 1
ATOM 815 C CA . VAL A 1 116 ? -7.934 0.726 5.939 1.00 97.25 116 VAL A CA 1
ATOM 816 C C . VAL A 1 1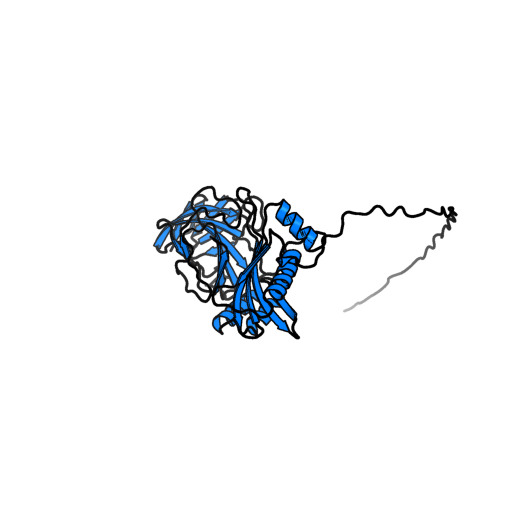16 ? -8.291 2.121 6.427 1.00 97.25 116 VAL A C 1
ATOM 818 O O . VAL A 1 116 ? -9.441 2.550 6.319 1.00 97.25 116 VAL A O 1
ATOM 821 N N . SER A 1 117 ? -7.303 2.837 6.945 1.00 97.06 117 SER A N 1
ATOM 822 C CA . SER A 1 117 ? -7.391 4.267 7.201 1.00 97.06 117 SER A CA 1
ATOM 823 C C . SER A 1 117 ? -6.403 5.019 6.318 1.00 97.06 117 SER A C 1
ATOM 825 O O . SER A 1 117 ? -5.318 4.515 6.017 1.00 97.06 117 SER A O 1
ATOM 827 N N . VAL A 1 118 ? -6.796 6.207 5.861 1.00 96.75 118 VAL A N 1
ATOM 828 C CA . VAL A 1 118 ? -6.005 7.040 4.951 1.00 96.75 118 VAL A CA 1
ATOM 829 C C . VAL A 1 118 ? -6.086 8.489 5.391 1.00 96.75 118 VAL A C 1
ATOM 831 O O . VAL A 1 118 ? -7.176 9.018 5.568 1.00 96.75 118 VAL A O 1
ATOM 834 N N . VAL A 1 119 ? -4.938 9.141 5.508 1.00 96.69 119 VAL A N 1
ATOM 835 C CA . VAL A 1 119 ? -4.828 10.597 5.553 1.00 96.69 119 VAL A CA 1
ATOM 836 C C . VAL A 1 119 ? -4.419 11.030 4.156 1.00 96.69 119 VAL A C 1
ATOM 838 O O . VAL A 1 119 ? -3.332 10.684 3.687 1.00 96.69 119 VAL A O 1
ATOM 841 N N . THR A 1 120 ? -5.316 11.708 3.443 1.00 96.62 120 THR A N 1
ATOM 842 C CA . THR A 1 120 ? -5.026 12.161 2.082 1.00 96.62 120 THR A CA 1
ATOM 843 C C . THR A 1 120 ? -3.991 13.277 2.108 1.00 96.62 120 THR A C 1
ATOM 845 O O . THR A 1 120 ? -3.811 13.972 3.107 1.00 96.62 120 THR A O 1
ATOM 848 N N . ALA A 1 121 ? -3.291 13.461 0.997 1.00 94.06 121 ALA A N 1
ATOM 849 C CA . ALA A 1 121 ? -2.484 14.652 0.783 1.00 94.06 121 ALA A CA 1
ATOM 850 C C . ALA A 1 121 ? -3.259 15.684 -0.044 1.00 94.06 121 ALA A C 1
ATOM 852 O O . ALA A 1 121 ? -4.188 15.351 -0.784 1.00 94.06 121 ALA A O 1
ATOM 853 N N . GLN A 1 122 ? -2.818 16.938 0.002 1.00 92.25 122 GLN A N 1
ATOM 854 C CA . GLN A 1 122 ? -3.297 17.940 -0.939 1.00 92.25 122 GLN A CA 1
ATOM 855 C C . GLN A 1 122 ? -2.955 17.524 -2.379 1.00 92.25 122 GLN A C 1
ATOM 857 O O . GLN A 1 122 ? -1.846 17.074 -2.681 1.00 92.25 122 GLN A O 1
ATOM 862 N N . ALA A 1 123 ? -3.908 17.681 -3.293 1.00 88.69 123 ALA A N 1
ATOM 863 C CA . ALA A 1 123 ? -3.666 17.445 -4.711 1.00 88.69 123 ALA A CA 1
ATOM 864 C C . ALA A 1 123 ? -2.783 18.553 -5.317 1.00 88.69 123 ALA A C 1
ATOM 866 O O . ALA A 1 123 ? -2.984 19.740 -5.064 1.00 88.69 123 ALA A O 1
ATOM 867 N N . GLY A 1 124 ? -1.834 18.166 -6.170 1.00 87.88 124 GLY A N 1
ATOM 868 C CA . GLY A 1 124 ? -0.977 19.090 -6.921 1.00 87.88 124 GLY A CA 1
ATOM 869 C C . GLY A 1 124 ? 0.282 19.567 -6.192 1.00 87.88 124 GLY A C 1
ATOM 870 O O . GLY A 1 124 ? 1.020 20.372 -6.758 1.00 87.88 124 GLY A O 1
ATOM 871 N N . VAL A 1 125 ? 0.556 19.064 -4.987 1.00 87.44 125 VAL A N 1
ATOM 872 C CA . VAL A 1 125 ? 1.807 19.315 -4.253 1.00 87.44 125 VAL A CA 1
ATOM 873 C C . VAL A 1 125 ? 2.631 18.032 -4.129 1.00 87.44 125 VAL A C 1
ATOM 875 O O . VAL A 1 125 ? 2.091 16.933 -4.242 1.00 87.44 125 VAL A O 1
ATOM 878 N N . ASP A 1 126 ? 3.937 18.168 -3.890 1.00 83.44 126 ASP A N 1
ATOM 879 C CA . ASP A 1 126 ? 4.848 17.047 -3.616 1.00 83.44 126 ASP A CA 1
ATOM 880 C C . ASP A 1 126 ? 4.641 16.531 -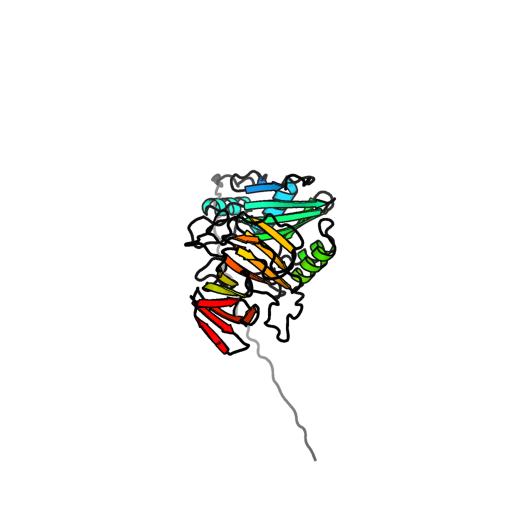2.169 1.00 83.44 126 ASP A C 1
ATOM 882 O O . ASP A 1 126 ? 5.496 16.669 -1.297 1.00 83.44 126 ASP A O 1
ATOM 886 N N . ALA A 1 127 ? 3.451 15.990 -1.902 1.00 87.12 127 ALA A N 1
ATOM 887 C CA . ALA A 1 127 ? 3.072 15.278 -0.682 1.00 87.12 127 ALA A CA 1
ATOM 888 C C . ALA A 1 127 ? 2.269 14.035 -1.081 1.00 87.12 127 ALA A C 1
ATOM 890 O O . ALA A 1 127 ? 1.597 14.053 -2.103 1.00 87.12 127 ALA A O 1
ATOM 891 N N . MET A 1 128 ? 2.313 12.956 -0.305 1.00 89.56 128 MET A N 1
ATOM 892 C CA . MET A 1 128 ? 1.607 11.714 -0.644 1.00 89.56 128 MET A CA 1
ATOM 893 C C . MET A 1 128 ? 0.731 11.247 0.516 1.00 89.56 128 MET A C 1
ATOM 895 O O . MET A 1 128 ? 1.042 11.581 1.660 1.00 89.56 128 MET A O 1
ATOM 899 N N . PRO A 1 129 ? -0.356 10.497 0.243 1.00 93.88 129 PRO A N 1
ATOM 900 C CA . PRO A 1 129 ? -1.218 9.977 1.295 1.00 93.88 129 PRO A CA 1
ATOM 901 C C . PRO A 1 129 ? -0.447 9.078 2.261 1.00 93.88 129 PRO A C 1
ATOM 903 O O . PRO A 1 129 ? 0.434 8.313 1.857 1.00 93.88 129 PRO A O 1
ATOM 906 N N . GLU A 1 130 ? -0.847 9.111 3.525 1.00 93.31 130 GLU A N 1
ATOM 907 C CA . GLU A 1 130 ? -0.442 8.132 4.527 1.00 93.31 130 GLU A CA 1
ATOM 908 C C . GLU A 1 130 ? -1.584 7.152 4.764 1.00 93.31 130 GLU A C 1
ATOM 910 O O . GLU A 1 130 ? -2.746 7.546 4.805 1.00 93.31 130 GLU A O 1
ATOM 915 N N . ALA A 1 131 ? -1.270 5.863 4.886 1.00 94.19 131 ALA A N 1
ATOM 916 C CA . ALA A 1 131 ? -2.295 4.839 5.011 1.00 94.19 131 ALA A CA 1
ATOM 917 C C . ALA A 1 131 ? -1.857 3.643 5.849 1.00 94.19 131 ALA A C 1
ATOM 919 O O . ALA A 1 131 ? -0.710 3.178 5.751 1.00 94.19 131 ALA A O 1
ATOM 920 N N . TRP A 1 132 ? -2.818 3.092 6.588 1.00 94.50 132 TRP A N 1
ATOM 921 C CA . TRP A 1 132 ? -2.648 1.949 7.477 1.00 94.50 132 TRP A CA 1
ATOM 922 C C . TRP A 1 132 ? -3.756 0.929 7.251 1.00 94.50 132 TRP A C 1
ATOM 924 O O . TRP A 1 132 ? -4.929 1.281 7.151 1.00 94.50 132 TRP A O 1
ATOM 934 N N . VAL A 1 133 ? -3.390 -0.350 7.203 1.00 96.00 133 VAL A N 1
ATOM 935 C CA . VAL A 1 133 ? -4.351 -1.428 7.467 1.00 96.00 133 VAL A CA 1
ATOM 936 C C . VAL A 1 133 ? -4.617 -1.443 8.968 1.00 96.00 133 VAL A C 1
ATOM 938 O O . VAL A 1 133 ? -3.681 -1.266 9.742 1.00 96.00 133 VAL A O 1
ATOM 941 N N . TYR A 1 134 ? -5.855 -1.663 9.394 1.00 97.50 134 TYR A N 1
ATOM 942 C CA . TYR A 1 134 ? -6.170 -1.843 10.807 1.00 97.50 134 TYR A CA 1
ATOM 943 C C . TYR A 1 134 ? -6.949 -3.128 11.052 1.00 97.50 134 TYR A C 1
ATOM 945 O O . TYR A 1 134 ? -7.728 -3.589 10.214 1.00 97.50 134 TYR A O 1
ATOM 953 N N . LEU A 1 135 ? -6.740 -3.678 12.242 1.00 98.06 135 LEU A N 1
ATOM 954 C CA . LEU A 1 135 ? -7.562 -4.718 12.837 1.00 98.06 135 LEU A CA 1
ATOM 955 C C . LEU A 1 135 ? -8.132 -4.167 14.136 1.00 98.06 135 LEU A C 1
ATOM 957 O O . LEU A 1 135 ? -7.430 -3.497 14.891 1.00 98.06 135 LEU A O 1
ATOM 961 N N . ALA A 1 136 ? -9.397 -4.448 14.401 1.00 98.31 136 ALA A N 1
ATOM 962 C CA . ALA A 1 136 ? -10.078 -3.976 15.588 1.00 98.31 136 ALA A CA 1
ATOM 963 C C . ALA A 1 136 ? -10.856 -5.109 16.243 1.00 98.31 136 ALA A C 1
ATOM 965 O O . ALA A 1 136 ? -11.431 -5.959 15.559 1.00 98.31 136 ALA A O 1
ATOM 966 N N . ARG A 1 137 ? -10.891 -5.093 17.573 1.00 98.00 137 ARG A N 1
ATOM 967 C CA . ARG A 1 137 ? -11.668 -6.025 18.384 1.00 98.00 137 ARG A CA 1
ATOM 968 C C . ARG A 1 137 ? -12.492 -5.263 19.406 1.00 98.00 137 ARG A C 1
ATOM 970 O O . ARG A 1 137 ? -11.965 -4.389 20.092 1.00 98.00 137 ARG A O 1
ATOM 977 N N . GLN A 1 138 ? -13.757 -5.623 19.550 1.00 96.81 138 GLN A N 1
ATOM 978 C CA . GLN A 1 138 ? -14.609 -5.137 20.616 1.00 96.81 138 GLN A CA 1
ATOM 979 C C . GLN A 1 138 ? -14.389 -5.980 21.881 1.00 96.81 138 GLN A C 1
ATOM 981 O O . GLN A 1 138 ? -14.495 -7.205 21.865 1.00 96.81 138 GLN A O 1
ATOM 986 N N . VAL A 1 139 ? -14.060 -5.318 22.988 1.00 94.00 139 VAL A N 1
ATOM 987 C CA . VAL A 1 139 ? -13.859 -5.921 24.311 1.00 94.00 139 VAL A CA 1
ATOM 988 C C . VAL A 1 139 ? -14.665 -5.114 25.321 1.00 94.00 139 VAL A C 1
ATOM 990 O O . VAL A 1 139 ? -14.506 -3.897 25.423 1.00 94.00 139 VAL A O 1
ATOM 993 N N . ASP A 1 140 ? -15.571 -5.777 26.043 1.00 92.44 140 ASP A N 1
ATOM 994 C CA . ASP A 1 140 ? -16.478 -5.144 27.013 1.00 92.44 140 ASP A CA 1
ATOM 995 C C . ASP A 1 140 ? -17.235 -3.931 26.434 1.00 92.44 140 ASP A C 1
ATOM 997 O O . ASP A 1 140 ? -17.386 -2.890 27.074 1.00 92.44 140 ASP A O 1
ATOM 1001 N N . GLY A 1 141 ? -17.676 -4.051 25.177 1.00 89.50 141 GLY A N 1
ATOM 1002 C CA . GLY A 1 141 ? -18.405 -3.002 24.460 1.00 89.50 141 GLY A CA 1
ATOM 1003 C C . GLY A 1 141 ? -17.540 -1.865 23.906 1.00 89.50 141 GLY A C 1
ATOM 1004 O O . GLY A 1 141 ? -18.085 -0.971 23.264 1.00 89.50 141 GLY A O 1
ATOM 1005 N N . ARG A 1 142 ? -16.213 -1.894 24.089 1.00 94.75 142 ARG A N 1
ATOM 1006 C CA . ARG A 1 142 ? -15.282 -0.875 23.577 1.00 94.75 142 ARG A CA 1
ATOM 1007 C C . ARG A 1 142 ? -14.397 -1.432 22.475 1.00 94.75 142 ARG A C 1
ATOM 1009 O O . ARG A 1 142 ? -13.896 -2.546 22.592 1.00 94.75 142 ARG A O 1
ATOM 1016 N N . TRP A 1 143 ? -14.181 -0.652 21.424 1.00 97.19 143 TRP A N 1
ATOM 1017 C CA . TRP A 1 143 ? -13.237 -1.013 20.374 1.00 97.19 143 TRP A CA 1
ATOM 1018 C C . TRP A 1 143 ? -11.804 -0.812 20.860 1.00 97.19 143 TRP A C 1
ATOM 1020 O O . TRP A 1 143 ? -11.482 0.176 21.505 1.00 97.19 143 TRP A O 1
ATOM 1030 N N . THR A 1 144 ? -10.952 -1.787 20.577 1.00 97.38 144 THR A N 1
ATOM 1031 C CA . THR A 1 144 ? -9.497 -1.655 20.628 1.00 97.38 144 THR A CA 1
ATOM 1032 C C . THR A 1 144 ? -8.994 -1.828 19.207 1.00 97.38 144 THR A C 1
ATOM 1034 O O . THR A 1 144 ? -9.439 -2.747 18.516 1.00 97.38 144 THR A O 1
ATOM 1037 N N . VAL A 1 145 ? -8.096 -0.954 18.764 1.00 97.19 145 VAL A N 1
ATOM 1038 C CA . VAL A 1 145 ? -7.579 -0.929 17.392 1.00 97.19 145 VAL A CA 1
ATOM 1039 C C . VAL A 1 145 ? -6.077 -1.190 17.404 1.00 97.19 145 VAL A C 1
ATOM 1041 O O . VAL A 1 145 ? -5.349 -0.683 18.253 1.00 97.19 145 VAL A O 1
ATOM 1044 N N . ALA A 1 146 ? -5.623 -1.978 16.436 1.00 95.56 146 ALA A N 1
ATOM 1045 C CA . ALA A 1 146 ? -4.226 -2.137 16.082 1.00 95.56 146 ALA A CA 1
ATOM 1046 C C . ALA A 1 146 ? -4.039 -1.679 14.633 1.00 95.56 146 ALA A C 1
ATOM 1048 O O . ALA A 1 146 ? -4.612 -2.268 13.710 1.00 95.56 146 ALA A O 1
ATOM 1049 N N . LEU A 1 147 ? -3.234 -0.641 14.425 1.00 94.06 147 LEU A N 1
ATOM 1050 C CA . LEU A 1 147 ? -2.807 -0.196 13.106 1.00 94.06 147 LEU A CA 1
ATOM 1051 C C . LEU A 1 147 ? -1.601 -1.005 12.630 1.00 94.06 147 LEU A C 1
ATOM 1053 O O . LEU A 1 147 ? -0.790 -1.491 13.421 1.00 94.06 147 LEU A O 1
ATOM 1057 N N . GLU A 1 148 ? -1.446 -1.101 11.312 1.00 89.62 148 GLU A N 1
ATOM 1058 C CA . GLU A 1 148 ? -0.230 -1.578 10.668 1.00 89.62 148 GLU A CA 1
ATOM 1059 C C . GLU A 1 148 ? 0.965 -0.776 11.211 1.00 89.62 148 GLU A C 1
ATOM 1061 O O . GLU A 1 148 ? 1.186 0.386 10.870 1.00 89.62 148 GLU A O 1
ATOM 1066 N N . GLY A 1 149 ? 1.753 -1.417 12.063 1.00 83.75 149 GLY A N 1
ATOM 1067 C CA . GLY A 1 149 ? 2.939 -0.868 12.690 1.00 83.75 149 GLY A CA 1
ATOM 1068 C C . GLY A 1 149 ? 2.925 -1.095 14.192 1.00 83.75 149 GLY A C 1
ATOM 1069 O O . GLY A 1 149 ? 3.984 -1.152 14.812 1.00 83.75 149 GLY A O 1
ATOM 1070 N N . ASP A 1 150 ? 1.749 -1.261 14.777 1.00 87.62 150 ASP A N 1
ATOM 1071 C CA . ASP A 1 150 ? 1.622 -1.368 16.216 1.00 87.62 150 ASP A CA 1
ATOM 1072 C C . ASP A 1 150 ? 2.175 -2.702 16.724 1.00 87.62 150 ASP A C 1
ATOM 1074 O O . ASP A 1 150 ? 1.992 -3.738 16.074 1.00 87.62 150 ASP A O 1
ATOM 1078 N N . PRO A 1 151 ? 2.793 -2.724 17.921 1.00 84.88 151 PRO A N 1
ATOM 1079 C CA . PRO A 1 151 ? 3.294 -3.960 18.520 1.00 84.88 151 PRO A CA 1
ATOM 1080 C C . PRO A 1 151 ? 2.226 -5.058 18.640 1.00 84.88 151 PRO A C 1
ATOM 1082 O O . PRO A 1 151 ? 2.529 -6.236 18.478 1.00 84.88 151 PRO A O 1
ATOM 1085 N N . GLN A 1 152 ? 0.970 -4.670 18.879 1.00 90.62 152 GLN A N 1
ATOM 1086 C CA . GLN A 1 152 ? -0.171 -5.580 19.032 1.00 90.62 152 GLN A CA 1
ATOM 1087 C C . GLN A 1 152 ? -0.769 -6.079 17.704 1.00 90.62 152 GLN A C 1
ATOM 1089 O O . GLN A 1 152 ? -1.582 -7.003 17.714 1.00 90.62 152 GLN A O 1
ATOM 1094 N N . PHE A 1 153 ? -0.375 -5.518 16.552 1.00 92.75 153 PHE A N 1
ATOM 1095 C CA . PHE A 1 153 ? -0.983 -5.866 15.262 1.00 92.75 153 PHE A CA 1
ATOM 1096 C C . PHE A 1 153 ? -0.804 -7.346 14.910 1.00 92.75 153 PHE A C 1
ATOM 1098 O O . PHE A 1 153 ? -1.719 -7.974 14.384 1.00 92.75 153 PHE A O 1
ATOM 1105 N N . ALA A 1 154 ? 0.353 -7.931 15.234 1.00 93.06 154 ALA A N 1
ATOM 1106 C CA . ALA A 1 154 ? 0.615 -9.344 14.972 1.00 93.06 154 ALA A CA 1
ATOM 1107 C C . ALA A 1 154 ? -0.316 -10.280 15.759 1.00 93.06 154 ALA A C 1
ATOM 1109 O O . ALA A 1 154 ? -0.732 -11.324 15.246 1.00 93.06 154 ALA A O 1
ATOM 1110 N N . ASP A 1 155 ? -0.645 -9.911 16.994 1.00 95.62 155 ASP A N 1
ATOM 1111 C CA . ASP A 1 155 ? -1.510 -10.706 17.863 1.00 95.62 155 ASP A CA 1
ATOM 1112 C C . ASP A 1 155 ? -2.968 -10.556 17.425 1.00 95.62 155 ASP A C 1
ATOM 1114 O O . ASP A 1 155 ? -3.659 -11.556 17.235 1.00 95.62 155 ASP A O 1
ATOM 1118 N N . PHE A 1 156 ? -3.387 -9.335 17.081 1.00 97.62 156 PHE A N 1
ATOM 1119 C CA . PHE A 1 156 ? -4.688 -9.087 16.456 1.00 97.62 156 PHE A CA 1
ATOM 1120 C C . PHE A 1 156 ? -4.849 -9.866 15.149 1.00 97.62 156 PHE A C 1
ATOM 1122 O O . PHE A 1 156 ? -5.887 -10.482 14.918 1.00 97.62 156 PHE A O 1
ATOM 1129 N N . ALA A 1 157 ? -3.811 -9.905 14.313 1.00 96.75 157 ALA A N 1
ATOM 1130 C CA . ALA A 1 157 ? -3.813 -10.693 13.087 1.00 96.75 157 ALA A CA 1
ATOM 1131 C C . ALA A 1 157 ? -3.929 -12.196 13.358 1.00 96.75 157 ALA A C 1
ATOM 1133 O O . ALA A 1 157 ? -4.563 -12.898 12.584 1.00 96.75 157 ALA A O 1
ATOM 1134 N N . THR A 1 158 ? -3.353 -12.698 14.451 1.00 97.50 158 THR A N 1
ATOM 1135 C CA . THR A 1 158 ? -3.434 -14.123 14.811 1.00 97.50 158 THR A CA 1
ATOM 1136 C C . THR A 1 158 ? -4.834 -14.499 15.311 1.00 97.50 158 THR A C 1
ATOM 1138 O O . THR A 1 158 ? -5.308 -15.602 15.052 1.00 97.50 158 THR A O 1
ATOM 1141 N N . GLU A 1 159 ? -5.509 -13.590 16.014 1.00 97.88 159 GLU A N 1
ATOM 1142 C CA . GLU A 1 159 ? -6.799 -13.857 16.661 1.00 97.88 159 GLU A CA 1
ATOM 1143 C C . GLU A 1 159 ? -8.022 -13.450 15.827 1.00 97.88 159 GLU A C 1
ATOM 1145 O O . GLU A 1 159 ? -9.136 -13.888 16.126 1.00 97.88 159 GLU A O 1
ATOM 1150 N N . SER A 1 160 ? -7.841 -12.618 14.795 1.00 97.44 160 SER A N 1
ATOM 1151 C CA . SER A 1 160 ? -8.966 -12.011 14.085 1.00 97.44 160 SER A CA 1
ATOM 1152 C C . SER A 1 160 ? -9.894 -13.041 13.439 1.00 97.44 160 SER A C 1
ATOM 1154 O O . SER A 1 160 ? -9.476 -13.930 12.684 1.00 97.44 160 SER A O 1
ATOM 1156 N N . ALA A 1 161 ? -11.193 -12.865 13.686 1.00 96.69 161 ALA A N 1
ATOM 1157 C CA . ALA A 1 161 ? -12.259 -13.628 13.047 1.00 96.69 161 ALA A CA 1
ATOM 1158 C C . ALA A 1 161 ? -12.613 -13.120 11.635 1.00 96.69 161 ALA A C 1
ATOM 1160 O O . ALA A 1 161 ? -13.361 -13.791 10.925 1.00 96.69 161 ALA A O 1
ATOM 1161 N N . THR A 1 162 ? -12.098 -11.958 11.210 1.00 95.94 162 THR A N 1
ATOM 1162 C CA . THR A 1 162 ? -12.287 -11.451 9.834 1.00 95.94 162 THR A CA 1
ATOM 1163 C C . THR A 1 162 ? -11.318 -12.079 8.834 1.00 95.94 162 THR A C 1
ATOM 1165 O O . THR A 1 162 ? -11.532 -11.986 7.626 1.00 95.94 162 THR A O 1
ATOM 1168 N N . LEU A 1 163 ? -10.253 -12.712 9.328 1.00 96.62 163 LEU A N 1
ATOM 1169 C CA . LEU A 1 163 ? -9.177 -13.283 8.526 1.00 96.62 163 LEU A CA 1
ATOM 1170 C C . LEU A 1 163 ? -9.340 -14.799 8.382 1.00 96.62 163 LEU A C 1
ATOM 1172 O O . LEU A 1 163 ? -9.698 -15.491 9.337 1.00 96.62 163 LEU A O 1
ATOM 1176 N N . ASP A 1 164 ? -9.035 -15.316 7.193 1.00 95.75 164 ASP A N 1
ATOM 1177 C CA . ASP A 1 164 ? -8.774 -16.742 6.986 1.00 95.75 164 ASP A CA 1
ATOM 1178 C C . ASP A 1 164 ? -7.351 -17.112 7.444 1.00 95.75 164 ASP A C 1
ATOM 1180 O O . ASP A 1 164 ? -6.541 -16.243 7.766 1.00 95.75 164 ASP A O 1
ATOM 1184 N N . ASP A 1 165 ? -7.041 -18.408 7.492 1.00 96.25 165 ASP A N 1
ATOM 1185 C CA . ASP A 1 165 ? -5.759 -18.895 8.019 1.00 96.25 165 ASP A CA 1
ATOM 1186 C C . ASP A 1 165 ? -4.549 -18.347 7.240 1.00 96.25 165 ASP A C 1
ATOM 1188 O O . ASP A 1 165 ? -3.561 -17.933 7.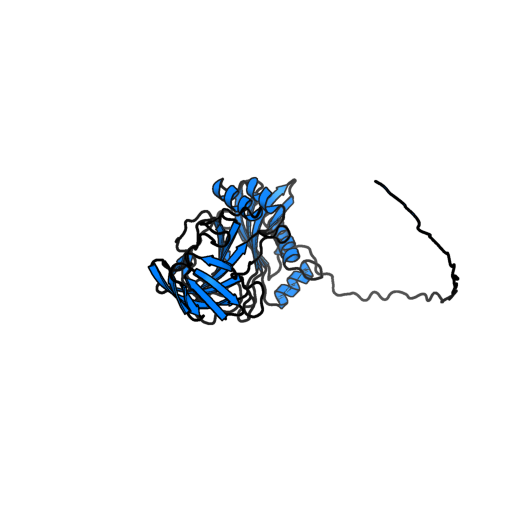847 1.00 96.25 165 ASP A O 1
ATOM 1192 N N . GLU A 1 166 ? -4.639 -18.254 5.908 1.00 95.19 166 GLU A N 1
ATOM 1193 C CA . GLU A 1 166 ? -3.559 -17.704 5.076 1.00 95.19 166 GLU A CA 1
ATOM 1194 C C . GLU A 1 166 ? -3.324 -16.213 5.359 1.00 95.19 166 GLU A C 1
ATOM 1196 O O . GLU A 1 166 ? -2.177 -15.752 5.430 1.00 95.19 166 GLU A O 1
ATOM 1201 N N . ALA A 1 167 ? -4.396 -15.443 5.552 1.00 96.12 167 ALA A N 1
ATOM 1202 C CA . ALA A 1 167 ? -4.314 -14.039 5.915 1.00 96.12 167 ALA A CA 1
ATOM 1203 C C . ALA A 1 167 ? -3.745 -13.845 7.327 1.00 96.12 167 ALA A C 1
ATOM 1205 O O . ALA A 1 167 ? -2.911 -12.956 7.511 1.00 96.12 167 ALA A O 1
ATOM 1206 N N . ARG A 1 168 ? -4.129 -14.682 8.303 1.00 97.12 168 ARG A N 1
ATOM 1207 C CA . ARG A 1 168 ? -3.555 -14.653 9.661 1.00 97.12 168 ARG A CA 1
ATOM 1208 C C . ARG A 1 168 ? -2.050 -14.893 9.629 1.00 97.12 168 ARG A C 1
ATOM 1210 O O . ARG A 1 168 ? -1.291 -14.109 10.204 1.00 97.12 168 ARG A O 1
ATOM 1217 N N . ASP A 1 169 ? -1.607 -15.923 8.912 1.00 94.50 169 ASP A N 1
ATOM 1218 C CA . ASP A 1 169 ? -0.186 -16.247 8.769 1.00 94.50 169 ASP A CA 1
ATOM 1219 C C . ASP A 1 169 ? 0.576 -15.116 8.068 1.00 94.50 169 ASP A C 1
ATOM 1221 O O . ASP A 1 169 ? 1.632 -14.678 8.534 1.00 94.50 169 ASP A O 1
ATOM 1225 N N . THR A 1 170 ? 0.015 -14.586 6.978 1.00 93.88 170 THR A N 1
ATOM 1226 C CA . THR A 1 170 ? 0.636 -13.512 6.194 1.00 93.88 170 THR A CA 1
ATOM 1227 C C . THR A 1 170 ? 0.793 -12.230 7.009 1.00 93.88 170 THR A C 1
ATOM 1229 O O . THR A 1 170 ? 1.896 -11.689 7.091 1.00 93.88 170 THR A O 1
ATOM 1232 N N . LEU A 1 171 ? -0.285 -11.738 7.626 1.00 93.81 171 LEU A N 1
ATOM 1233 C CA . LEU A 1 171 ? -0.270 -10.470 8.356 1.00 93.81 171 LEU A CA 1
ATOM 1234 C C . LEU A 1 171 ? 0.528 -10.563 9.656 1.00 93.81 171 LEU A C 1
ATOM 1236 O O . LEU A 1 171 ? 1.302 -9.658 9.968 1.00 93.81 171 LEU A O 1
ATOM 1240 N N . SER A 1 172 ? 0.380 -11.658 10.405 1.00 92.75 172 SER A N 1
ATOM 1241 C CA . SER A 1 172 ? 1.095 -11.823 11.670 1.00 92.75 172 SER A CA 1
ATOM 1242 C C . SER A 1 172 ? 2.589 -12.088 11.453 1.00 92.75 172 SER A C 1
ATOM 1244 O O . SER A 1 172 ? 3.420 -11.547 12.184 1.00 92.75 172 SER A O 1
ATOM 1246 N N . GLY A 1 173 ? 2.960 -12.843 10.412 1.00 89.88 173 GLY A N 1
ATOM 1247 C CA . GLY A 1 173 ? 4.350 -13.017 9.991 1.00 89.88 173 GLY A CA 1
ATOM 1248 C C . GLY A 1 173 ? 4.975 -11.700 9.530 1.00 89.88 173 GLY A C 1
ATOM 1249 O O . GLY A 1 173 ? 6.068 -11.348 9.977 1.00 89.88 173 GLY A O 1
ATOM 1250 N N . TYR A 1 174 ? 4.252 -10.935 8.706 1.00 88.31 174 TYR A N 1
ATOM 1251 C CA . TYR A 1 174 ? 4.659 -9.596 8.278 1.00 88.31 174 TYR A CA 1
ATOM 1252 C C . TYR A 1 174 ? 4.933 -8.676 9.471 1.00 88.31 174 TYR A C 1
ATOM 1254 O O . TYR A 1 174 ? 6.033 -8.140 9.579 1.00 88.31 174 TYR A O 1
ATOM 1262 N N . ALA A 1 175 ? 3.990 -8.563 10.408 1.00 88.31 175 ALA A N 1
ATOM 1263 C CA . ALA A 1 175 ? 4.113 -7.679 11.564 1.00 88.31 175 ALA A CA 1
ATOM 1264 C C . ALA A 1 175 ? 5.200 -8.107 12.568 1.00 88.31 175 ALA A C 1
ATOM 1266 O O . ALA A 1 175 ? 5.782 -7.260 13.240 1.00 88.31 175 ALA A O 1
ATOM 1267 N N . ARG A 1 176 ? 5.538 -9.403 12.637 1.00 85.81 176 ARG A N 1
ATOM 1268 C CA . ARG A 1 176 ? 6.669 -9.918 13.437 1.00 85.81 176 ARG A CA 1
ATOM 1269 C C . ARG A 1 176 ? 8.027 -9.750 12.747 1.00 85.81 176 ARG A C 1
ATOM 1271 O O . ARG A 1 176 ? 9.039 -10.205 13.277 1.00 85.81 176 ARG A O 1
ATOM 1278 N N . GLY A 1 177 ? 8.064 -9.153 11.554 1.00 76.44 177 GLY A N 1
ATOM 1279 C CA . GLY A 1 177 ? 9.284 -9.028 10.760 1.00 76.44 177 GLY A CA 1
ATOM 1280 C C . GLY A 1 177 ? 9.835 -10.382 10.305 1.00 76.44 177 GLY A C 1
ATOM 1281 O O . GLY A 1 177 ? 11.039 -10.504 10.069 1.00 76.44 177 GLY A O 1
ATOM 1282 N N . ALA A 1 178 ? 8.981 -11.409 10.194 1.00 70.25 178 ALA A N 1
ATOM 1283 C CA . ALA A 1 178 ? 9.384 -12.731 9.741 1.00 70.25 178 ALA A CA 1
ATOM 1284 C C . ALA A 1 178 ? 9.849 -12.645 8.283 1.00 70.25 178 ALA A C 1
ATOM 1286 O O . ALA A 1 178 ? 9.055 -12.568 7.345 1.00 70.25 178 ALA A O 1
ATOM 1287 N N . ARG A 1 179 ? 11.169 -12.637 8.093 1.00 69.94 179 ARG A N 1
ATOM 1288 C CA . ARG A 1 179 ? 11.779 -12.677 6.769 1.00 69.94 179 ARG A CA 1
ATOM 1289 C C . ARG A 1 179 ? 11.862 -14.126 6.324 1.00 69.94 179 ARG A C 1
ATOM 1291 O O . ARG A 1 179 ? 12.642 -14.902 6.873 1.00 69.94 179 ARG A O 1
ATOM 1298 N N . VAL A 1 180 ? 11.092 -14.479 5.303 1.00 58.72 180 VAL A N 1
ATOM 1299 C CA . VAL A 1 180 ? 11.383 -15.682 4.522 1.00 58.72 180 VAL A CA 1
ATOM 1300 C C . VAL A 1 180 ? 12.514 -15.296 3.571 1.00 58.72 180 VAL A C 1
ATOM 1302 O O . VAL A 1 180 ? 12.312 -14.374 2.778 1.00 58.72 180 VAL A O 1
ATOM 1305 N N . PRO A 1 181 ? 13.702 -15.926 3.635 1.00 53.12 181 PRO A N 1
ATOM 1306 C CA . PRO A 1 181 ? 14.744 -15.662 2.655 1.00 53.12 181 PRO A CA 1
ATOM 1307 C C . PRO A 1 181 ? 14.184 -15.976 1.267 1.00 53.12 181 PRO A C 1
ATOM 1309 O O . PRO A 1 181 ? 13.849 -17.127 0.982 1.00 53.12 181 PRO A O 1
ATOM 1312 N N . ALA A 1 182 ? 14.040 -14.969 0.411 1.00 52.41 182 ALA A N 1
ATOM 1313 C CA . ALA A 1 182 ? 13.857 -15.230 -1.004 1.00 52.41 182 ALA A CA 1
ATOM 1314 C C . ALA A 1 182 ? 15.247 -15.430 -1.622 1.00 52.41 182 ALA A C 1
ATOM 1316 O O . ALA A 1 182 ? 16.169 -14.659 -1.371 1.00 52.41 182 ALA A O 1
ATOM 1317 N N . GLY A 1 183 ? 15.421 -16.508 -2.386 1.00 49.84 183 GLY A N 1
ATOM 1318 C CA . GLY A 1 183 ? 16.678 -16.796 -3.080 1.00 49.84 183 GLY A CA 1
ATOM 1319 C C . GLY A 1 183 ? 17.883 -17.098 -2.171 1.00 49.84 183 GLY A C 1
ATOM 1320 O O . GLY A 1 183 ? 17.763 -17.419 -0.991 1.00 49.84 183 GLY A O 1
ATOM 1321 N N . THR A 1 184 ? 19.081 -17.053 -2.762 1.00 46.09 184 THR A N 1
ATOM 1322 C CA . THR A 1 184 ? 20.357 -17.443 -2.127 1.00 46.09 184 THR A CA 1
ATOM 1323 C C . THR A 1 184 ? 21.037 -16.319 -1.333 1.00 46.09 184 THR A C 1
ATOM 1325 O O . THR A 1 184 ? 22.074 -16.560 -0.719 1.00 46.09 184 THR A O 1
ATOM 1328 N N . THR A 1 185 ? 20.496 -15.092 -1.346 1.00 51.53 185 THR A N 1
ATOM 1329 C CA . THR A 1 185 ? 21.071 -13.904 -0.682 1.00 51.53 185 THR A CA 1
ATOM 1330 C C . THR A 1 185 ? 19.995 -13.109 0.054 1.00 51.53 185 THR A C 1
ATOM 1332 O O . THR A 1 185 ? 18.912 -12.923 -0.484 1.00 51.53 185 THR A O 1
ATOM 1335 N N . SER A 1 186 ? 20.306 -12.557 1.233 1.00 62.19 186 SER A N 1
ATOM 1336 C CA . SER A 1 186 ? 19.372 -11.819 2.113 1.00 62.19 186 SER A CA 1
ATOM 1337 C C . SER A 1 186 ? 18.782 -10.516 1.542 1.00 62.19 186 SER A C 1
ATOM 1339 O O . SER A 1 186 ? 18.093 -9.798 2.262 1.00 62.19 186 SER A O 1
ATOM 1341 N N . THR A 1 187 ? 19.104 -10.181 0.294 1.00 77.12 187 THR A N 1
ATOM 1342 C CA . THR A 1 187 ? 18.744 -8.942 -0.404 1.00 77.12 187 THR A CA 1
ATOM 1343 C C . THR A 1 187 ? 17.742 -9.150 -1.539 1.00 77.12 187 THR A C 1
ATOM 1345 O O . THR A 1 187 ? 17.221 -8.174 -2.068 1.00 77.12 187 THR A O 1
ATOM 1348 N N . ASP A 1 188 ? 17.451 -10.393 -1.929 1.00 86.25 188 ASP A N 1
ATOM 1349 C CA . ASP A 1 188 ? 16.397 -10.685 -2.902 1.00 86.25 188 ASP A CA 1
ATOM 1350 C C . ASP A 1 188 ? 15.033 -10.614 -2.210 1.00 86.25 188 ASP A C 1
ATOM 1352 O O . ASP A 1 188 ? 14.821 -11.220 -1.159 1.00 86.25 188 ASP A O 1
ATOM 1356 N N . LEU A 1 189 ? 14.120 -9.823 -2.776 1.00 88.12 189 LEU A N 1
ATOM 1357 C CA . LEU A 1 189 ? 12.772 -9.645 -2.248 1.00 88.12 189 LEU A CA 1
ATOM 1358 C C . LEU A 1 189 ? 11.823 -10.772 -2.674 1.00 88.12 189 LEU A C 1
ATOM 1360 O O . LEU A 1 189 ? 10.715 -10.857 -2.152 1.00 88.12 189 LEU A O 1
ATOM 1364 N N . GLY A 1 190 ? 12.193 -11.631 -3.630 1.00 89.50 190 GLY A N 1
ATOM 1365 C CA . GLY A 1 190 ? 11.281 -12.641 -4.181 1.00 89.50 190 GLY A CA 1
ATOM 1366 C C . GLY A 1 190 ? 10.083 -12.021 -4.903 1.00 89.50 190 GLY A C 1
ATOM 1367 O O . GLY A 1 190 ? 8.991 -12.593 -4.917 1.00 89.50 190 GLY A O 1
ATOM 1368 N N . MET A 1 191 ? 10.287 -10.823 -5.448 1.00 93.06 191 MET A N 1
ATOM 1369 C CA . MET A 1 191 ? 9.311 -10.023 -6.177 1.00 93.06 191 MET A CA 1
ATOM 1370 C C . MET A 1 191 ? 9.732 -9.900 -7.646 1.00 93.06 191 MET A C 1
ATOM 1372 O O . MET A 1 191 ? 10.924 -9.913 -7.959 1.00 93.06 191 MET A O 1
ATOM 1376 N N . GLN A 1 192 ? 8.757 -9.713 -8.534 1.00 94.31 192 GLN A N 1
ATOM 1377 C CA . GLN A 1 192 ? 8.966 -9.271 -9.916 1.00 94.31 192 GLN A CA 1
ATOM 1378 C C . GLN A 1 192 ? 8.638 -7.786 -10.069 1.00 94.31 192 GLN A C 1
ATOM 1380 O O . GLN A 1 192 ? 7.843 -7.252 -9.297 1.00 94.31 192 GLN A O 1
ATOM 1385 N N . PHE A 1 193 ? 9.166 -7.123 -11.105 1.00 96.38 193 PHE A N 1
ATOM 1386 C CA . PHE A 1 193 ? 8.670 -5.784 -11.427 1.00 96.38 193 PHE A CA 1
ATOM 1387 C C . PHE A 1 193 ? 7.154 -5.834 -11.692 1.00 96.38 193 PHE A C 1
ATOM 1389 O O . PHE A 1 193 ? 6.697 -6.751 -12.382 1.00 96.38 193 PHE A O 1
ATOM 1396 N N . PRO A 1 194 ? 6.378 -4.849 -11.204 1.00 97.19 194 PRO A N 1
ATOM 1397 C CA . PRO A 1 194 ? 4.909 -4.829 -11.252 1.00 97.19 194 PRO A CA 1
ATOM 1398 C C . PRO A 1 194 ? 4.331 -4.455 -12.631 1.00 97.19 194 PRO A C 1
ATOM 1400 O O . PRO A 1 194 ? 3.315 -3.771 -12.754 1.00 97.19 194 PRO A O 1
ATOM 1403 N N . VAL A 1 195 ? 4.996 -4.907 -13.690 1.00 96.50 195 VAL A N 1
ATOM 1404 C CA . VAL A 1 195 ? 4.649 -4.724 -15.104 1.00 96.50 195 VAL A CA 1
ATOM 1405 C C . VAL A 1 195 ? 4.706 -6.083 -15.797 1.00 96.50 195 VAL A C 1
ATOM 1407 O O . VAL A 1 195 ? 5.200 -7.055 -15.233 1.00 96.50 195 VAL A O 1
ATOM 1410 N N . LYS A 1 196 ? 4.232 -6.184 -17.040 1.00 95.25 196 LYS A N 1
ATOM 1411 C CA . LYS A 1 196 ? 4.219 -7.461 -17.764 1.00 95.25 196 LYS A CA 1
ATOM 1412 C C . LYS A 1 196 ? 5.605 -8.122 -17.842 1.00 95.25 196 LYS A C 1
ATOM 1414 O O . LYS A 1 196 ? 6.559 -7.539 -18.367 1.00 95.25 196 LYS A O 1
ATOM 1419 N N . LYS A 1 197 ? 5.691 -9.365 -17.367 1.00 94.00 197 LYS A N 1
ATOM 1420 C CA . LYS A 1 197 ? 6.875 -10.222 -17.499 1.00 94.00 197 LYS A CA 1
ATOM 1421 C C . LYS A 1 197 ? 7.213 -10.504 -18.968 1.00 94.00 197 LYS A C 1
ATOM 1423 O O . LYS A 1 197 ? 6.327 -10.576 -19.820 1.00 94.00 197 LYS A O 1
ATOM 1428 N N . GLY A 1 198 ? 8.498 -10.667 -19.267 1.00 93.94 198 GLY A N 1
ATOM 1429 C CA . GLY A 1 198 ? 9.008 -10.919 -20.613 1.00 93.94 198 GLY A CA 1
ATOM 1430 C C . GLY A 1 198 ? 8.955 -9.695 -21.530 1.00 93.94 198 GLY A C 1
ATOM 1431 O O . GLY A 1 198 ? 8.929 -9.837 -22.752 1.00 93.94 198 GLY A O 1
ATOM 1432 N N . THR A 1 199 ? 8.875 -8.487 -20.965 1.00 94.94 199 THR A N 1
ATOM 1433 C CA . THR A 1 199 ? 8.791 -7.242 -21.737 1.00 94.94 199 THR A CA 1
ATOM 1434 C C . THR A 1 199 ? 9.745 -6.178 -21.218 1.00 94.94 199 THR A C 1
ATOM 1436 O O . THR A 1 199 ? 10.240 -6.238 -20.092 1.00 94.94 199 THR A O 1
ATOM 1439 N N . TRP A 1 200 ? 10.001 -5.184 -22.065 1.00 94.06 200 TRP A N 1
ATOM 1440 C CA . TRP A 1 200 ? 10.706 -3.976 -21.664 1.00 94.06 200 TRP A CA 1
ATOM 1441 C C . TRP A 1 200 ? 9.742 -2.985 -21.009 1.00 94.06 200 TRP A C 1
ATOM 1443 O O . TRP A 1 200 ? 8.618 -2.791 -21.483 1.00 94.06 200 TRP A O 1
ATOM 1453 N N . PHE A 1 201 ? 10.224 -2.309 -19.977 1.00 94.81 201 PHE A N 1
ATOM 1454 C CA . PHE A 1 201 ? 9.575 -1.168 -19.342 1.00 94.81 201 PHE A CA 1
ATOM 1455 C C . PHE A 1 201 ? 10.577 -0.021 -19.190 1.00 94.81 201 PHE A C 1
ATOM 1457 O O . PHE A 1 201 ? 11.784 -0.211 -19.341 1.00 94.81 201 PHE A O 1
ATOM 1464 N N . ASN A 1 202 ? 10.070 1.171 -18.908 1.00 95.31 202 ASN A N 1
ATOM 1465 C CA . ASN A 1 202 ? 10.878 2.319 -18.539 1.00 95.31 202 ASN A CA 1
ATOM 1466 C C . ASN A 1 202 ? 10.841 2.484 -17.021 1.00 95.31 202 ASN A C 1
ATOM 1468 O O . ASN A 1 202 ? 9.765 2.618 -16.443 1.00 95.31 202 ASN A O 1
ATOM 1472 N N . LEU A 1 203 ? 12.006 2.493 -16.384 1.00 94.56 203 LEU A N 1
ATOM 1473 C CA . LEU A 1 203 ? 12.174 3.092 -15.068 1.00 94.56 203 LEU A CA 1
ATOM 1474 C C . LEU A 1 203 ? 12.205 4.605 -15.299 1.00 94.56 203 LEU A C 1
ATOM 1476 O O . LEU A 1 203 ? 13.202 5.137 -15.786 1.00 94.56 203 LEU A O 1
ATOM 1480 N N . THR A 1 204 ? 11.077 5.271 -15.076 1.00 94.75 204 THR A N 1
ATOM 1481 C CA . THR A 1 204 ? 10.889 6.694 -15.392 1.00 94.75 204 THR A CA 1
ATOM 1482 C C . THR A 1 204 ? 11.448 7.605 -14.304 1.00 94.75 204 THR A C 1
ATOM 1484 O O . THR A 1 204 ? 11.838 8.728 -14.608 1.00 94.75 204 THR A O 1
ATOM 1487 N N . GLY A 1 205 ? 11.544 7.105 -13.070 1.00 94.31 205 GLY A N 1
ATOM 1488 C CA . GLY A 1 205 ? 12.134 7.782 -11.915 1.00 94.31 205 GLY A CA 1
ATOM 1489 C C . GLY A 1 205 ? 12.928 6.790 -11.068 1.00 94.31 205 GLY A C 1
ATOM 1490 O O . GLY A 1 205 ? 12.487 5.659 -10.853 1.00 94.31 205 GLY A O 1
ATOM 1491 N N . GLY A 1 206 ? 14.142 7.177 -10.658 1.00 94.44 206 GLY A N 1
ATOM 1492 C CA . GLY A 1 206 ? 15.019 6.336 -9.832 1.00 94.44 206 GLY A CA 1
ATOM 1493 C C . GLY A 1 206 ? 14.513 6.265 -8.394 1.00 94.44 206 GLY A C 1
ATOM 1494 O O . GLY A 1 206 ? 13.462 6.835 -8.118 1.00 94.44 206 GLY A O 1
ATOM 1495 N N . PRO A 1 207 ? 15.239 5.616 -7.470 1.00 95.31 207 PRO A N 1
ATOM 1496 C CA . PRO A 1 207 ? 14.861 5.615 -6.060 1.00 95.31 207 PRO A CA 1
ATOM 1497 C C . PRO A 1 207 ? 14.563 7.028 -5.535 1.00 95.31 207 PRO A C 1
ATOM 1499 O O . PRO A 1 207 ? 15.317 7.964 -5.804 1.00 95.31 207 PRO A O 1
ATOM 1502 N N . HIS A 1 208 ? 13.433 7.183 -4.853 1.00 95.31 208 HIS A N 1
ATOM 1503 C CA . HIS A 1 208 ? 12.968 8.403 -4.184 1.00 95.31 208 HIS A CA 1
ATOM 1504 C C . HIS A 1 208 ? 12.133 8.031 -2.955 1.00 95.31 208 HIS A C 1
ATOM 1506 O O . HIS A 1 208 ? 11.691 6.887 -2.827 1.00 95.31 208 HIS A O 1
ATOM 1512 N N . GLY A 1 209 ? 11.941 8.955 -2.013 1.00 93.94 209 GLY A N 1
ATOM 1513 C CA . GLY A 1 209 ? 11.026 8.709 -0.900 1.00 93.94 209 GLY A CA 1
ATOM 1514 C C . GLY A 1 209 ? 9.575 8.643 -1.360 1.00 93.94 209 GLY A C 1
ATOM 1515 O O . GLY A 1 209 ? 9.246 9.147 -2.430 1.00 93.94 209 GLY A O 1
ATOM 1516 N N . TRP A 1 210 ? 8.703 8.046 -0.543 1.00 93.56 210 TRP A N 1
ATOM 1517 C CA . TRP A 1 210 ? 7.264 7.965 -0.831 1.00 93.56 210 TRP A CA 1
ATOM 1518 C C . TRP A 1 210 ? 6.674 9.331 -1.191 1.00 93.56 210 TRP A C 1
ATOM 1520 O O . TRP A 1 210 ? 6.069 9.485 -2.239 1.00 93.56 210 TRP A O 1
ATOM 1530 N N . SER A 1 211 ? 6.955 10.364 -0.394 1.00 90.00 211 SER A N 1
ATOM 1531 C CA . SER A 1 211 ? 6.485 11.732 -0.664 1.00 90.00 211 SER A CA 1
ATOM 1532 C C . SER A 1 211 ? 7.284 12.478 -1.744 1.00 90.00 211 SER A C 1
ATOM 1534 O O . SER A 1 211 ? 7.120 13.682 -1.911 1.00 90.00 211 SER A O 1
ATOM 1536 N N . GLY A 1 212 ? 8.161 11.789 -2.476 1.00 87.62 212 GLY A N 1
ATOM 1537 C CA . GLY A 1 212 ? 8.949 12.348 -3.565 1.00 87.62 212 GLY A CA 1
ATOM 1538 C C . GLY A 1 212 ? 10.328 12.867 -3.156 1.00 87.62 212 GLY A C 1
ATOM 1539 O O . GLY A 1 212 ? 11.095 12.199 -2.460 1.00 87.62 212 GLY A O 1
ATOM 1540 N N . SER A 1 213 ? 10.697 14.039 -3.682 1.00 81.69 213 SER A N 1
ATOM 1541 C CA . SER A 1 213 ? 12.074 14.554 -3.614 1.00 81.69 213 SER A CA 1
ATOM 1542 C C . SER A 1 213 ? 12.444 14.970 -2.194 1.00 81.69 213 SER A C 1
ATOM 1544 O O . SER A 1 213 ? 11.694 15.692 -1.545 1.00 81.69 213 SER A O 1
ATOM 1546 N N . GLY A 1 214 ? 13.623 14.560 -1.720 1.00 82.06 214 GLY A N 1
ATOM 1547 C CA . GLY A 1 214 ? 14.104 14.886 -0.374 1.00 82.06 214 GLY A CA 1
ATOM 1548 C C . GLY A 1 214 ? 13.406 14.126 0.757 1.00 82.06 214 GLY A C 1
ATOM 1549 O O . GLY A 1 214 ? 13.796 14.290 1.912 1.00 82.06 214 GLY A O 1
ATOM 1550 N N . ALA A 1 215 ? 12.414 13.286 0.447 1.00 86.44 215 ALA A N 1
ATOM 1551 C CA . ALA A 1 215 ? 11.823 12.368 1.406 1.00 86.44 215 ALA A CA 1
ATOM 1552 C C . ALA A 1 215 ? 12.712 11.126 1.563 1.00 86.44 215 ALA A C 1
ATOM 1554 O O . ALA A 1 215 ? 13.224 10.581 0.584 1.00 86.44 215 ALA A O 1
ATOM 1555 N N . GLU A 1 216 ? 12.866 10.673 2.804 1.00 89.06 216 GLU A N 1
ATOM 1556 C CA . GLU A 1 216 ? 13.618 9.473 3.167 1.00 89.06 216 GLU A CA 1
ATOM 1557 C C . GLU A 1 216 ? 12.706 8.474 3.901 1.00 89.06 216 GLU A C 1
ATOM 1559 O O . GLU A 1 216 ? 11.771 8.894 4.590 1.00 89.06 216 GLU A O 1
ATOM 1564 N N . PRO A 1 217 ? 12.984 7.160 3.816 1.00 90.88 217 PRO A N 1
ATOM 1565 C CA . PRO A 1 217 ? 14.019 6.544 2.979 1.00 90.88 217 PRO A CA 1
ATOM 1566 C C . PRO A 1 217 ? 13.624 6.500 1.495 1.00 90.88 217 PRO A C 1
ATOM 1568 O O . PRO A 1 217 ? 12.435 6.597 1.178 1.00 90.88 217 PRO A O 1
ATOM 1571 N N . GLN A 1 218 ? 14.605 6.278 0.608 1.00 93.25 218 GLN A N 1
ATOM 1572 C CA . GLN A 1 218 ? 14.456 6.100 -0.851 1.00 93.25 218 GLN A CA 1
ATOM 1573 C C . GLN A 1 218 ? 13.684 4.811 -1.214 1.00 93.25 218 GLN A C 1
ATOM 1575 O O . GLN A 1 218 ? 14.217 3.848 -1.756 1.00 93.25 218 GLN A O 1
ATOM 1580 N N . SER A 1 219 ? 12.409 4.779 -0.855 1.00 93.75 219 SER A N 1
ATOM 1581 C CA . SER A 1 219 ? 11.545 3.597 -0.776 1.00 93.75 219 SER A CA 1
ATOM 1582 C C . SER A 1 219 ? 10.686 3.334 -1.999 1.00 93.75 219 SER A C 1
ATOM 1584 O O . SER A 1 219 ? 10.007 2.308 -2.063 1.00 93.75 219 SER A O 1
ATOM 1586 N N . SER A 1 220 ? 10.718 4.245 -2.966 1.00 96.44 220 SER A N 1
ATOM 1587 C CA . SER A 1 220 ? 9.837 4.253 -4.127 1.00 96.44 220 SER A CA 1
ATOM 1588 C C . SER A 1 220 ? 10.617 4.363 -5.431 1.00 96.44 220 SER A C 1
ATOM 1590 O O . SER A 1 220 ? 11.718 4.910 -5.471 1.00 96.44 220 SER A O 1
ATOM 1592 N N . ILE A 1 221 ? 10.039 3.829 -6.501 1.00 96.62 221 ILE A N 1
ATOM 1593 C CA . ILE A 1 221 ? 10.504 3.957 -7.883 1.00 96.62 221 ILE A CA 1
ATOM 1594 C C . ILE A 1 221 ? 9.308 4.210 -8.800 1.00 96.62 221 ILE A C 1
ATOM 1596 O O . ILE A 1 221 ? 8.206 3.736 -8.524 1.00 96.62 221 ILE A O 1
ATOM 1600 N N . ASP A 1 222 ? 9.544 4.881 -9.930 1.00 97.31 222 ASP A N 1
ATOM 1601 C CA . ASP A 1 222 ? 8.492 5.142 -10.915 1.00 97.31 222 ASP A CA 1
ATOM 1602 C C . ASP A 1 222 ? 8.695 4.304 -12.171 1.00 97.31 222 ASP A C 1
ATOM 1604 O O . ASP A 1 222 ? 9.781 4.276 -12.762 1.00 97.31 222 ASP A O 1
ATOM 1608 N N . LEU A 1 223 ? 7.633 3.629 -12.600 1.00 95.94 223 LEU A N 1
ATOM 1609 C CA . LEU A 1 223 ? 7.672 2.639 -13.668 1.00 95.94 223 LEU A CA 1
ATOM 1610 C C . LEU A 1 223 ? 6.620 2.935 -14.735 1.00 95.94 223 LEU A C 1
ATOM 1612 O O . LEU A 1 223 ? 5.464 3.227 -14.431 1.00 95.94 223 LEU A O 1
ATOM 1616 N N . SER A 1 224 ? 6.987 2.737 -16.000 1.00 95.69 224 SER A N 1
ATOM 1617 C CA . SER A 1 224 ? 6.039 2.657 -17.107 1.00 95.69 224 SER A CA 1
ATOM 1618 C C . SER A 1 224 ? 6.308 1.438 -17.991 1.00 95.69 224 SER A C 1
ATOM 1620 O O . SER A 1 224 ? 7.295 1.363 -18.723 1.00 95.69 224 SER A O 1
ATOM 1622 N N . GLY A 1 225 ? 5.430 0.440 -17.892 1.00 89.88 225 GLY A N 1
ATOM 1623 C CA . GLY A 1 225 ? 5.442 -0.794 -18.679 1.00 89.88 225 GLY A CA 1
ATOM 1624 C C . GLY A 1 225 ? 4.729 -0.670 -20.026 1.00 89.88 225 GLY A C 1
ATOM 1625 O O . GLY A 1 225 ? 3.742 0.052 -20.154 1.00 89.88 225 GLY A O 1
ATOM 1626 N N . SER A 1 226 ? 5.209 -1.432 -21.011 1.00 82.06 226 SER A N 1
ATOM 1627 C CA . SER A 1 226 ? 4.787 -1.344 -22.419 1.00 82.06 226 SER A CA 1
ATOM 1628 C C . SER A 1 226 ? 3.305 -1.630 -22.705 1.00 82.06 226 SER A C 1
ATOM 1630 O O . SER A 1 226 ? 2.788 -1.120 -23.696 1.00 82.06 226 SER A O 1
ATOM 1632 N N . ASP A 1 227 ? 2.610 -2.406 -21.867 1.00 93.88 227 ASP A N 1
ATOM 1633 C CA . ASP A 1 227 ? 1.176 -2.705 -22.017 1.00 93.88 227 ASP A CA 1
ATOM 1634 C C . ASP A 1 227 ? 0.273 -1.866 -21.094 1.00 93.88 227 ASP A C 1
ATOM 1636 O O . ASP A 1 227 ? -0.923 -2.138 -20.983 1.00 93.88 227 ASP A O 1
ATOM 1640 N N . GLY A 1 228 ? 0.840 -0.875 -20.394 1.00 95.94 228 GLY A N 1
ATOM 1641 C CA . GLY A 1 228 ? 0.111 0.007 -19.480 1.00 95.94 228 GLY A CA 1
ATOM 1642 C C . GLY A 1 228 ? -0.439 -0.677 -18.223 1.00 95.94 228 GLY A C 1
ATOM 1643 O O . GLY A 1 228 ? -0.980 0.007 -17.358 1.00 95.94 228 GLY A O 1
ATOM 1644 N N . THR A 1 229 ? -0.314 -1.998 -18.084 1.00 98.06 229 THR A N 1
ATOM 1645 C CA . THR A 1 229 ? -0.966 -2.768 -17.018 1.00 98.06 229 THR A CA 1
ATOM 1646 C C . THR A 1 229 ? -0.071 -2.850 -15.787 1.00 98.06 229 THR A C 1
ATOM 1648 O O . THR A 1 229 ? 1.130 -3.097 -15.901 1.00 98.06 229 THR A O 1
ATOM 1651 N N . VAL A 1 230 ? -0.666 -2.667 -14.608 1.00 98.56 230 VAL A N 1
ATOM 1652 C CA . VAL A 1 230 ? 0.000 -2.843 -13.312 1.00 98.56 230 VAL A CA 1
ATOM 1653 C C . VAL A 1 230 ? -0.368 -4.201 -12.735 1.00 98.56 230 VAL A C 1
ATOM 1655 O O . VAL A 1 230 ? -1.538 -4.600 -12.752 1.00 98.56 230 VAL A O 1
ATOM 1658 N N . ARG A 1 231 ? 0.636 -4.917 -12.231 1.00 98.19 231 ARG A N 1
ATOM 1659 C CA . ARG A 1 231 ? 0.508 -6.287 -11.727 1.00 98.19 231 ARG A CA 1
ATOM 1660 C C . ARG A 1 231 ? 1.121 -6.422 -10.345 1.00 98.19 231 ARG A C 1
ATOM 1662 O O . ARG A 1 231 ? 2.077 -5.719 -10.036 1.00 98.19 231 ARG A O 1
ATOM 1669 N N . SER A 1 232 ? 0.618 -7.351 -9.540 1.00 98.38 232 SER A N 1
ATOM 1670 C CA . SER A 1 232 ? 1.221 -7.661 -8.246 1.00 98.38 232 SER A CA 1
ATOM 1671 C C . SER A 1 232 ? 2.656 -8.170 -8.424 1.00 98.38 232 SER A C 1
ATOM 1673 O O . SER A 1 232 ? 2.931 -9.121 -9.168 1.00 98.38 232 SER A O 1
ATOM 1675 N N . ALA A 1 233 ? 3.584 -7.523 -7.722 1.00 97.56 233 ALA A N 1
ATOM 1676 C CA . ALA A 1 233 ? 4.999 -7.878 -7.698 1.00 97.56 233 ALA A CA 1
ATOM 1677 C C . ALA A 1 233 ? 5.228 -9.244 -7.035 1.00 97.56 233 ALA A C 1
ATOM 1679 O O . ALA A 1 233 ? 6.159 -9.969 -7.375 1.00 97.56 233 ALA A O 1
ATOM 1680 N N . ARG A 1 234 ? 4.352 -9.614 -6.098 1.00 96.19 234 ARG A N 1
ATOM 1681 C CA . ARG A 1 234 ? 4.345 -10.897 -5.400 1.00 96.19 234 ARG A CA 1
ATOM 1682 C C . ARG A 1 234 ? 2.931 -11.198 -4.890 1.00 96.19 234 ARG A C 1
ATOM 1684 O O . ARG A 1 234 ? 2.143 -10.276 -4.693 1.00 96.19 234 ARG A O 1
ATOM 1691 N N . GLY A 1 235 ? 2.613 -12.477 -4.682 1.00 96.50 235 GLY A N 1
ATOM 1692 C CA . GLY A 1 235 ? 1.383 -12.879 -3.994 1.00 96.50 235 GLY A CA 1
ATOM 1693 C C . GLY A 1 235 ? 1.340 -12.420 -2.533 1.00 96.50 235 GLY A C 1
ATOM 1694 O O . GLY A 1 235 ? 2.378 -12.143 -1.927 1.00 96.50 235 GLY A O 1
ATOM 1695 N N . GLY A 1 236 ? 0.138 -12.307 -1.982 1.00 96.50 236 GLY A N 1
ATOM 1696 C CA . GLY A 1 236 ? -0.104 -11.787 -0.639 1.00 96.50 236 GLY A CA 1
ATOM 1697 C C . GLY A 1 236 ? -1.555 -11.354 -0.449 1.00 96.50 236 GLY A C 1
ATOM 1698 O O . GLY A 1 236 ? -2.409 -11.665 -1.276 1.00 96.50 236 GLY A O 1
ATOM 1699 N N . ARG A 1 237 ? -1.830 -10.605 0.618 1.00 97.44 237 ARG A N 1
ATOM 1700 C CA . ARG A 1 237 ? -3.150 -10.024 0.887 1.00 97.44 237 ARG A CA 1
ATOM 1701 C C . ARG A 1 237 ? -3.226 -8.602 0.340 1.00 97.44 237 ARG A C 1
ATOM 1703 O O . ARG A 1 237 ? -2.449 -7.741 0.748 1.00 97.44 237 ARG A O 1
ATOM 1710 N N . ALA A 1 238 ? -4.143 -8.372 -0.592 1.00 97.88 238 ALA A N 1
ATOM 1711 C CA . ALA A 1 238 ? -4.400 -7.074 -1.194 1.00 97.88 238 ALA A CA 1
ATOM 1712 C C . ALA A 1 238 ? -5.413 -6.257 -0.385 1.00 97.88 238 ALA A C 1
ATOM 1714 O O . ALA A 1 238 ? -6.363 -6.809 0.174 1.00 97.88 238 ALA A O 1
ATOM 1715 N N . TYR A 1 239 ? -5.207 -4.944 -0.398 1.00 97.19 239 TYR A N 1
ATOM 1716 C CA . TYR A 1 239 ? -6.076 -3.931 0.181 1.00 97.19 239 TYR A CA 1
ATOM 1717 C C . TYR A 1 239 ? -6.264 -2.790 -0.812 1.00 97.19 239 TYR A C 1
ATOM 1719 O O . TYR A 1 239 ? -5.289 -2.184 -1.275 1.00 97.19 239 TYR A O 1
ATOM 1727 N N . VAL A 1 240 ? -7.516 -2.439 -1.092 1.00 95.50 240 VAL A N 1
ATOM 1728 C CA . VAL A 1 240 ? -7.851 -1.176 -1.754 1.00 95.50 240 VAL A CA 1
ATOM 1729 C C . VAL A 1 240 ? -7.768 -0.064 -0.721 1.00 95.50 240 VAL A C 1
ATOM 1731 O O . VAL A 1 240 ? -8.726 0.210 -0.003 1.00 95.50 240 VAL A O 1
ATOM 1734 N N . VAL A 1 241 ? -6.604 0.577 -0.661 1.00 94.94 241 VAL A N 1
ATOM 1735 C CA . VAL A 1 241 ? -6.316 1.651 0.294 1.00 94.94 241 VAL A CA 1
ATOM 1736 C C . VAL A 1 241 ? -7.213 2.853 0.009 1.00 94.94 241 VAL A C 1
ATOM 1738 O O . VAL A 1 241 ? -7.977 3.302 0.857 1.00 94.94 241 VAL A O 1
ATOM 1741 N N . CYS A 1 242 ? -7.176 3.334 -1.228 1.00 94.19 242 CYS A N 1
ATOM 1742 C CA . CYS A 1 242 ? -8.009 4.426 -1.707 1.00 94.19 242 CYS A CA 1
ATOM 1743 C C . CYS A 1 242 ? -8.033 4.408 -3.246 1.00 94.19 242 CYS A C 1
ATOM 1745 O O . CYS A 1 242 ? -7.400 3.554 -3.872 1.00 94.19 242 CYS A O 1
ATOM 1747 N N . SER A 1 243 ? -8.779 5.320 -3.876 1.00 93.31 243 SER A N 1
ATOM 1748 C CA . SER A 1 243 ? -8.857 5.387 -5.343 1.00 93.31 243 SER A CA 1
ATOM 1749 C C . SER A 1 243 ? -7.474 5.622 -5.960 1.00 93.31 243 SER A C 1
ATOM 1751 O O . SER A 1 243 ? -6.847 6.654 -5.746 1.00 93.31 243 SER A O 1
ATOM 1753 N N . GLY A 1 244 ? -7.012 4.657 -6.751 1.00 95.31 244 GLY A N 1
ATOM 1754 C CA . GLY A 1 244 ? -5.710 4.670 -7.410 1.00 95.31 244 GLY A CA 1
ATOM 1755 C C . GLY A 1 244 ? -4.563 4.094 -6.585 1.00 95.31 244 GLY A C 1
ATOM 1756 O O . GLY A 1 244 ? -3.459 4.011 -7.124 1.00 95.31 244 GLY A O 1
ATOM 1757 N N . MET A 1 245 ? -4.811 3.659 -5.340 1.00 97.25 245 MET A N 1
ATOM 1758 C CA . MET A 1 245 ? -3.810 3.062 -4.451 1.00 97.25 245 MET A CA 1
ATOM 1759 C C . MET A 1 245 ? -4.215 1.661 -3.988 1.00 97.25 245 MET A C 1
ATOM 1761 O O . MET A 1 245 ? -5.267 1.467 -3.378 1.00 97.25 245 MET A O 1
ATOM 1765 N N . THR A 1 246 ? -3.355 0.677 -4.242 1.00 98.06 246 THR A N 1
ATOM 1766 C CA . THR A 1 246 ? -3.465 -0.680 -3.677 1.00 98.06 246 THR A CA 1
ATOM 1767 C C . THR A 1 246 ? -2.238 -0.972 -2.831 1.00 98.06 246 THR A C 1
ATOM 1769 O O . THR A 1 246 ? -1.137 -0.605 -3.233 1.00 98.06 246 THR A O 1
ATOM 1772 N N . ARG A 1 247 ? -2.421 -1.664 -1.706 1.00 97.88 247 ARG A N 1
ATOM 1773 C CA . ARG A 1 247 ? -1.339 -2.270 -0.922 1.00 97.88 247 ARG A CA 1
ATOM 1774 C C . ARG A 1 247 ? -1.427 -3.784 -1.038 1.00 97.88 247 ARG A C 1
ATOM 1776 O O . ARG A 1 247 ? -2.526 -4.330 -1.008 1.00 97.88 247 ARG A O 1
ATOM 1783 N N . VAL A 1 248 ? -0.293 -4.470 -1.144 1.00 98.06 248 VAL A N 1
ATOM 1784 C CA . VAL A 1 248 ? -0.222 -5.935 -1.048 1.00 98.06 248 VAL A CA 1
ATOM 1785 C C . VAL A 1 248 ? 0.764 -6.307 0.049 1.00 98.06 248 VAL A C 1
ATOM 1787 O O . VAL A 1 248 ? 1.954 -6.026 -0.070 1.00 98.06 248 VAL A O 1
ATOM 1790 N N . ILE A 1 249 ? 0.275 -6.939 1.115 1.00 95.75 249 ILE A N 1
ATOM 1791 C CA . ILE A 1 249 ? 1.100 -7.449 2.215 1.00 95.75 249 ILE A CA 1
ATOM 1792 C C . ILE A 1 249 ? 1.506 -8.886 1.902 1.00 95.75 249 ILE A C 1
ATOM 1794 O O . ILE A 1 249 ? 0.654 -9.742 1.666 1.00 95.75 249 ILE A O 1
ATOM 1798 N N . HIS A 1 250 ? 2.809 -9.153 1.879 1.00 94.06 250 HIS A N 1
ATOM 1799 C CA . HIS A 1 250 ? 3.372 -10.434 1.470 1.00 94.06 250 HIS A CA 1
ATOM 1800 C C . HIS A 1 250 ? 3.804 -11.275 2.673 1.00 94.06 250 HIS A C 1
ATOM 1802 O O . HIS A 1 250 ? 4.170 -10.768 3.731 1.00 94.06 250 HIS A O 1
ATOM 1808 N N . ASN A 1 251 ? 3.872 -12.587 2.472 1.00 89.44 251 ASN A N 1
ATOM 1809 C CA . ASN A 1 251 ? 4.295 -13.547 3.495 1.00 89.44 251 ASN A CA 1
ATOM 1810 C C . ASN A 1 251 ? 5.825 -13.632 3.706 1.00 89.44 251 ASN A C 1
ATOM 1812 O O . ASN A 1 251 ? 6.309 -14.579 4.316 1.00 89.44 251 ASN A O 1
ATOM 1816 N N . ASN A 1 252 ? 6.603 -12.689 3.167 1.00 85.50 252 ASN A N 1
ATOM 1817 C CA . ASN A 1 252 ? 8.068 -12.652 3.273 1.00 85.50 252 ASN A CA 1
ATOM 1818 C C . ASN A 1 252 ? 8.582 -11.491 4.147 1.00 85.50 252 ASN A C 1
ATOM 1820 O O . ASN A 1 252 ? 9.778 -11.199 4.124 1.00 85.50 252 ASN A O 1
ATOM 1824 N N . GLY A 1 253 ? 7.694 -10.814 4.881 1.00 85.50 253 GLY A N 1
ATOM 1825 C CA . GLY A 1 253 ? 8.060 -9.682 5.736 1.00 85.50 253 GLY A CA 1
ATOM 1826 C C . GLY A 1 253 ? 8.095 -8.329 5.019 1.00 85.50 253 GLY A C 1
ATOM 1827 O O . GLY A 1 253 ? 8.570 -7.349 5.597 1.00 85.50 253 GLY A O 1
ATOM 1828 N N . PHE A 1 254 ? 7.593 -8.258 3.784 1.00 90.75 254 PHE A N 1
ATOM 1829 C CA . PHE A 1 254 ? 7.461 -7.020 3.018 1.00 90.75 254 PHE A CA 1
ATOM 1830 C C . PHE A 1 254 ? 6.012 -6.756 2.612 1.00 90.75 254 PHE A C 1
ATOM 1832 O O . PHE A 1 254 ? 5.200 -7.671 2.493 1.00 90.75 254 PHE A O 1
ATOM 1839 N N . SER A 1 255 ? 5.707 -5.498 2.325 1.00 94.44 255 SER A N 1
ATOM 1840 C CA . SER A 1 255 ? 4.523 -5.121 1.560 1.00 94.44 255 SER A CA 1
ATOM 1841 C C . SER A 1 255 ? 4.899 -4.157 0.444 1.00 94.44 255 SER A C 1
ATOM 1843 O O . SER A 1 255 ? 5.981 -3.559 0.458 1.00 94.44 255 SER A O 1
ATOM 1845 N N . THR A 1 256 ? 4.025 -4.062 -0.550 1.00 97.25 256 THR A N 1
ATOM 1846 C CA . THR A 1 256 ? 4.198 -3.183 -1.703 1.00 97.25 256 THR A CA 1
ATOM 1847 C C . THR A 1 256 ? 3.002 -2.267 -1.882 1.00 97.25 256 THR A C 1
ATOM 1849 O O . THR A 1 256 ? 1.860 -2.722 -1.802 1.00 97.25 256 THR A O 1
ATOM 1852 N N . ASP A 1 257 ? 3.278 -0.998 -2.170 1.00 97.81 257 ASP A N 1
ATOM 1853 C CA . ASP A 1 257 ? 2.269 -0.002 -2.523 1.00 97.81 257 ASP A CA 1
ATOM 1854 C C . ASP A 1 257 ? 2.336 0.325 -4.011 1.00 97.81 257 ASP A C 1
ATOM 1856 O O . ASP A 1 257 ? 3.414 0.474 -4.588 1.00 97.81 257 ASP A O 1
ATOM 1860 N N . TYR A 1 258 ? 1.159 0.430 -4.625 1.00 98.50 258 TYR A N 1
ATOM 1861 C CA . TYR A 1 258 ? 0.959 0.678 -6.047 1.00 98.50 258 TYR A CA 1
ATOM 1862 C C . TYR A 1 258 ? 0.083 1.919 -6.179 1.00 98.50 258 TYR A C 1
ATOM 1864 O O . TYR A 1 258 ? -1.111 1.837 -5.884 1.00 98.50 258 TYR A O 1
ATOM 1872 N N . TYR A 1 259 ? 0.652 3.050 -6.598 1.00 98.06 259 TYR A N 1
ATOM 1873 C CA . TYR A 1 259 ? -0.062 4.325 -6.685 1.00 98.06 259 TYR A CA 1
ATOM 1874 C C . TYR A 1 259 ? -0.067 4.942 -8.089 1.00 98.06 259 TYR A C 1
ATOM 1876 O O . TYR A 1 259 ? 0.603 4.479 -9.014 1.00 98.06 259 TYR A O 1
ATOM 1884 N N . HIS A 1 260 ? -0.904 5.969 -8.239 1.00 97.50 260 HIS A N 1
ATOM 1885 C CA . HIS A 1 260 ? -1.291 6.628 -9.483 1.00 97.50 260 HIS A CA 1
ATOM 1886 C C . HIS A 1 260 ? -2.075 5.762 -10.470 1.00 97.50 260 HIS A C 1
ATOM 1888 O O . HIS A 1 260 ? -2.207 6.118 -11.640 1.00 97.50 260 HIS A O 1
ATOM 1894 N N . MET A 1 261 ? -2.675 4.659 -10.020 1.00 98.06 261 MET A N 1
ATOM 1895 C CA . MET A 1 261 ? -3.369 3.747 -10.925 1.00 98.06 261 MET A CA 1
ATOM 1896 C C . MET A 1 261 ? -4.724 4.284 -11.414 1.00 98.06 261 MET A C 1
ATOM 1898 O O . MET A 1 261 ? -5.555 4.772 -10.647 1.00 98.06 261 MET A O 1
ATOM 1902 N N . TRP A 1 262 ? -4.992 4.091 -12.704 1.00 97.88 262 TRP A N 1
ATOM 1903 C CA . TRP A 1 262 ? -6.343 4.094 -13.272 1.00 97.88 262 TRP A CA 1
ATOM 1904 C C . TRP A 1 262 ? -6.913 2.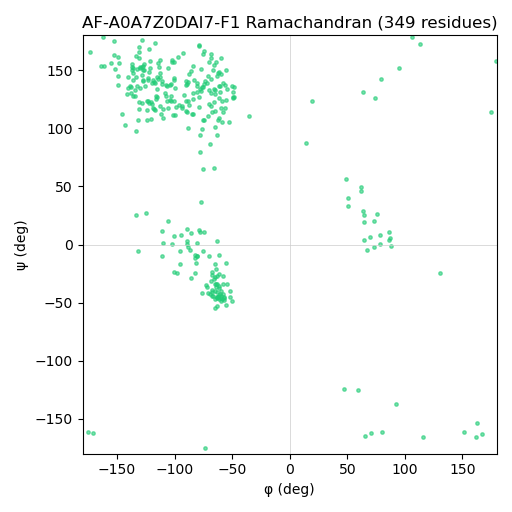677 -13.307 1.00 97.88 262 TRP A C 1
ATOM 1906 O O . TRP A 1 262 ? -6.175 1.696 -13.206 1.00 97.88 262 TRP A O 1
ATOM 1916 N N . ASN A 1 263 ? -8.230 2.566 -13.507 1.00 97.38 263 ASN A N 1
ATOM 1917 C CA . ASN A 1 263 ? -8.928 1.286 -13.690 1.00 97.38 263 ASN A CA 1
ATOM 1918 C C . ASN A 1 263 ? -8.586 0.249 -12.605 1.00 97.38 263 ASN A C 1
ATOM 1920 O O . ASN A 1 263 ? -8.507 -0.951 -12.893 1.00 97.38 263 ASN A O 1
ATOM 1924 N N . GLN A 1 264 ? -8.342 0.733 -11.382 1.00 97.25 264 GLN A N 1
ATOM 1925 C CA . GLN A 1 264 ? -7.981 -0.087 -10.238 1.00 97.25 264 GLN A CA 1
ATOM 1926 C C . GLN A 1 264 ? -9.031 -1.177 -10.039 1.00 97.25 264 GLN A C 1
ATOM 1928 O O . GLN A 1 264 ? -10.238 -0.931 -10.089 1.00 97.25 264 GLN A O 1
ATOM 1933 N N . LYS A 1 265 ? -8.561 -2.401 -9.830 1.00 97.12 265 LYS A N 1
ATOM 1934 C CA . LYS A 1 265 ? -9.417 -3.529 -9.494 1.00 97.12 265 LYS A CA 1
ATOM 1935 C C . LYS A 1 265 ? -9.744 -3.478 -8.011 1.00 97.12 265 LYS A C 1
ATOM 1937 O O . LYS A 1 265 ? -8.866 -3.244 -7.186 1.00 97.12 265 LYS A O 1
ATOM 1942 N N . ASN A 1 266 ? -11.011 -3.718 -7.687 1.00 91.88 266 ASN A N 1
ATOM 1943 C CA . ASN A 1 266 ? -11.451 -3.816 -6.304 1.00 91.88 266 ASN A CA 1
ATOM 1944 C C . ASN A 1 266 ? -11.067 -5.195 -5.743 1.00 91.88 266 ASN A C 1
ATOM 1946 O O . ASN A 1 266 ? -11.875 -6.120 -5.770 1.00 91.88 266 ASN A O 1
ATOM 1950 N N . LEU A 1 267 ? -9.798 -5.355 -5.359 1.00 92.06 267 LEU A N 1
ATOM 1951 C CA . LEU A 1 267 ? -9.240 -6.599 -4.827 1.00 92.06 267 LEU A CA 1
ATOM 1952 C C . LEU A 1 267 ? -8.940 -6.422 -3.336 1.00 92.06 267 LEU A C 1
ATOM 1954 O O . LEU A 1 267 ? -7.988 -5.731 -2.981 1.00 92.06 267 LEU A O 1
ATOM 1958 N N . ASN A 1 268 ? -9.735 -7.079 -2.492 1.00 89.62 268 ASN A N 1
ATOM 1959 C CA . ASN A 1 268 ? -9.508 -7.205 -1.055 1.00 89.62 268 ASN A CA 1
ATOM 1960 C C . ASN A 1 268 ? -9.384 -8.699 -0.720 1.00 89.62 268 ASN A C 1
ATOM 1962 O O . ASN A 1 268 ? -10.289 -9.472 -1.033 1.00 89.62 268 ASN A O 1
ATOM 1966 N N . GLY A 1 269 ? -8.265 -9.114 -0.122 1.00 94.19 269 GLY A N 1
ATOM 1967 C CA . GLY A 1 269 ? -7.997 -10.520 0.213 1.00 94.19 269 GLY A CA 1
ATOM 1968 C C . GLY A 1 269 ? -6.813 -11.141 -0.535 1.00 94.19 269 GLY A C 1
ATOM 1969 O O . GLY A 1 269 ? -5.973 -10.433 -1.090 1.00 94.19 269 GLY A O 1
ATOM 1970 N N . GLY A 1 270 ? -6.704 -12.471 -0.495 1.00 96.62 270 GLY A N 1
ATOM 1971 C CA . GLY A 1 270 ? -5.571 -13.211 -1.061 1.00 96.62 270 GLY A CA 1
ATOM 1972 C C . GLY A 1 270 ? -5.465 -13.087 -2.585 1.00 96.62 270 GLY A C 1
ATOM 1973 O O . GLY A 1 270 ? -6.433 -13.318 -3.311 1.00 96.62 270 GLY A O 1
ATOM 1974 N N . ILE A 1 271 ? -4.275 -12.745 -3.079 1.00 98.06 271 ILE A N 1
ATOM 1975 C CA . ILE A 1 271 ? -3.950 -12.671 -4.506 1.00 98.06 271 ILE A CA 1
ATOM 1976 C C . ILE A 1 271 ? -2.624 -13.370 -4.819 1.00 98.06 271 ILE A C 1
ATOM 1978 O O . ILE A 1 271 ? -1.694 -13.406 -4.012 1.00 98.06 271 ILE A O 1
ATOM 1982 N N . GLY A 1 272 ? -2.511 -13.887 -6.043 1.00 97.44 272 GLY A N 1
ATOM 1983 C CA . GLY A 1 272 ? -1.259 -14.416 -6.580 1.00 97.44 272 GLY A CA 1
ATOM 1984 C C . GLY A 1 272 ? -0.301 -13.323 -7.065 1.00 97.44 272 GLY A C 1
ATOM 1985 O O . GLY A 1 272 ? -0.659 -12.149 -7.171 1.00 97.44 272 GLY A O 1
ATOM 1986 N N . GLN A 1 273 ? 0.924 -13.725 -7.403 1.00 96.56 273 GLN A N 1
ATOM 1987 C CA . GLN A 1 273 ? 1.842 -12.900 -8.195 1.00 96.56 273 GLN A CA 1
ATOM 1988 C C . GLN A 1 273 ? 1.293 -12.725 -9.621 1.00 96.56 273 GLN A C 1
ATOM 1990 O O . GLN A 1 273 ? 0.627 -13.620 -10.136 1.00 96.56 273 GLN A O 1
ATOM 1995 N N . ASP A 1 274 ? 1.601 -11.597 -10.265 1.00 96.88 274 ASP A N 1
ATOM 1996 C CA . ASP A 1 274 ? 1.199 -11.257 -11.641 1.00 96.88 274 ASP A CA 1
ATOM 1997 C C . ASP A 1 274 ? -0.302 -10.968 -11.854 1.00 96.88 274 ASP A C 1
ATOM 1999 O O . ASP A 1 274 ? -0.750 -10.729 -12.982 1.00 96.88 274 ASP A O 1
ATOM 2003 N N . VAL A 1 275 ? -1.084 -10.915 -10.770 1.00 98.19 275 VAL A N 1
ATOM 2004 C CA . VAL A 1 275 ? -2.498 -10.516 -10.801 1.00 98.19 275 VAL A CA 1
ATOM 2005 C C . VAL A 1 275 ? -2.605 -9.047 -11.202 1.00 98.19 275 VAL A C 1
ATOM 2007 O O . VAL A 1 275 ? -1.884 -8.197 -10.685 1.00 98.19 275 VAL A O 1
ATOM 2010 N N . VAL A 1 276 ? -3.518 -8.736 -12.124 1.00 98.31 276 VAL A N 1
ATOM 2011 C CA . VAL A 1 276 ? -3.756 -7.364 -12.593 1.00 98.31 276 VAL A CA 1
ATOM 2012 C C . VAL A 1 276 ? -4.416 -6.534 -11.494 1.00 98.31 276 VAL A C 1
ATOM 2014 O O . VAL A 1 276 ? -5.525 -6.847 -11.067 1.00 98.31 276 VAL A O 1
ATOM 2017 N N . LEU A 1 277 ? -3.761 -5.443 -11.098 1.00 98.50 277 LEU A N 1
ATOM 2018 C CA . LEU A 1 277 ? -4.248 -4.509 -10.077 1.00 98.50 277 LEU A CA 1
ATOM 2019 C C . LEU A 1 277 ? -4.921 -3.276 -10.688 1.00 98.50 277 LEU A C 1
ATOM 2021 O O . LEU A 1 277 ? -5.769 -2.651 -10.060 1.00 98.50 277 LEU A O 1
ATOM 2025 N N . GLY A 1 278 ? -4.570 -2.935 -11.927 1.00 98.25 278 GLY A N 1
ATOM 2026 C CA . GLY A 1 278 ? -5.074 -1.758 -12.624 1.00 98.25 278 GLY A CA 1
ATOM 2027 C C . GLY A 1 278 ? -4.202 -1.406 -13.822 1.00 98.25 278 GLY A C 1
ATOM 2028 O O . GLY A 1 278 ? -3.523 -2.263 -14.393 1.00 98.25 278 GLY A O 1
ATOM 2029 N N . THR A 1 279 ? -4.209 -0.134 -14.197 1.00 98.44 279 THR A N 1
ATOM 2030 C CA . THR A 1 279 ? -3.369 0.422 -15.262 1.00 98.44 279 THR A CA 1
ATOM 2031 C C . THR A 1 279 ? -2.605 1.638 -14.758 1.00 98.44 279 THR A C 1
ATOM 2033 O O . THR A 1 279 ? -3.104 2.364 -13.903 1.00 98.44 279 THR A O 1
ATOM 2036 N N . GLN A 1 280 ? -1.418 1.884 -15.308 1.00 97.56 280 GLN A N 1
ATOM 2037 C CA . GLN A 1 280 ? -0.611 3.073 -15.022 1.00 97.56 280 GLN A CA 1
ATOM 2038 C C . GLN A 1 280 ? -1.415 4.347 -15.281 1.00 97.56 280 GLN A C 1
ATOM 2040 O O . GLN A 1 280 ? -2.296 4.375 -16.150 1.00 97.56 280 GLN A O 1
ATOM 2045 N N . GLY A 1 281 ? -1.104 5.410 -14.549 1.00 97.19 281 GLY A N 1
ATOM 2046 C CA . GLY A 1 281 ? -1.959 6.577 -14.579 1.00 97.19 281 GLY A CA 1
ATOM 2047 C C . GLY A 1 281 ? -1.424 7.804 -13.880 1.00 97.19 281 GLY A C 1
ATOM 2048 O O . GLY A 1 281 ? -0.229 7.966 -13.663 1.00 97.19 281 GLY A O 1
ATOM 2049 N N . THR A 1 282 ? -2.361 8.700 -13.599 1.00 97.19 282 THR A N 1
ATOM 2050 C CA . THR A 1 282 ? -2.141 9.989 -12.937 1.00 97.19 282 THR A CA 1
ATOM 2051 C C . THR A 1 282 ? -3.184 10.200 -11.845 1.00 97.19 282 THR A C 1
ATOM 2053 O O . THR A 1 282 ? -3.563 11.334 -11.559 1.00 97.19 282 THR A O 1
ATOM 2056 N N . ASN A 1 283 ? -3.740 9.110 -11.309 1.00 96.69 283 ASN A N 1
ATOM 2057 C CA . ASN A 1 283 ? -4.775 9.212 -10.295 1.00 96.69 283 ASN A CA 1
ATOM 2058 C C . ASN A 1 283 ? -4.161 9.777 -9.006 1.00 96.69 283 ASN A C 1
ATOM 2060 O O . ASN A 1 283 ? -3.232 9.202 -8.443 1.00 96.69 283 ASN A O 1
ATOM 2064 N N . VAL A 1 284 ? -4.672 10.928 -8.583 1.00 95.75 284 VAL A N 1
ATOM 2065 C CA . VAL A 1 284 ? -4.260 11.646 -7.372 1.00 95.75 284 VAL A CA 1
ATOM 2066 C C . VAL A 1 284 ? -5.463 11.909 -6.467 1.00 95.75 284 VAL A C 1
ATOM 2068 O O . VAL A 1 284 ? -5.482 12.881 -5.723 1.00 95.75 284 VAL A O 1
ATOM 2071 N N . THR A 1 285 ? -6.505 11.068 -6.531 1.00 93.88 285 THR A N 1
ATOM 2072 C CA . THR A 1 285 ? -7.697 11.215 -5.675 1.00 93.88 285 THR A CA 1
ATOM 2073 C C . THR A 1 285 ? -7.346 11.175 -4.186 1.00 93.88 285 THR A C 1
ATOM 2075 O O . THR A 1 285 ? -8.044 11.787 -3.389 1.00 93.88 285 THR A O 1
ATOM 2078 N N . CYS A 1 286 ? -6.259 10.502 -3.808 1.00 93.44 286 CYS A N 1
ATOM 2079 C CA . CYS A 1 286 ? -5.773 10.464 -2.427 1.00 93.44 286 CYS A CA 1
ATOM 2080 C C . CYS A 1 286 ? -4.699 11.520 -2.144 1.00 93.44 286 CYS A C 1
ATOM 2082 O O . CYS A 1 286 ? -4.084 11.506 -1.081 1.00 93.44 286 CYS A O 1
ATOM 2084 N N . GLY A 1 287 ? -4.461 12.423 -3.094 1.00 94.62 287 GLY A N 1
ATOM 2085 C CA . GLY A 1 287 ? -3.488 13.493 -2.985 1.00 94.62 287 GLY A CA 1
ATOM 2086 C C . GLY A 1 287 ? -2.225 13.301 -3.806 1.00 94.62 287 GLY A C 1
ATOM 2087 O O . GLY A 1 287 ? -2.031 12.300 -4.504 1.00 94.62 287 GLY A O 1
ATOM 2088 N N . GLY A 1 288 ? -1.364 14.306 -3.703 1.00 94.25 288 GLY A N 1
ATOM 2089 C CA . GLY A 1 288 ? -0.080 14.362 -4.375 1.00 94.25 288 GLY A CA 1
ATOM 2090 C C . GLY A 1 288 ? -0.150 14.785 -5.826 1.00 94.25 288 GLY A C 1
ATOM 2091 O O . GLY A 1 288 ? -1.110 15.416 -6.282 1.00 94.25 288 GLY A O 1
ATOM 2092 N N . ILE A 1 289 ? 0.912 14.472 -6.561 1.00 94.19 289 ILE A N 1
ATOM 2093 C CA . ILE A 1 289 ? 1.113 14.941 -7.927 1.00 94.19 289 ILE A CA 1
ATOM 2094 C C . ILE A 1 289 ? 1.665 13.829 -8.814 1.00 94.19 289 ILE A C 1
ATOM 2096 O O . ILE A 1 289 ? 2.607 13.132 -8.461 1.00 94.19 289 ILE A O 1
ATOM 2100 N N . ALA A 1 290 ? 1.107 13.718 -10.019 1.00 94.75 290 ALA A N 1
ATOM 2101 C CA . ALA A 1 290 ? 1.622 12.867 -11.081 1.00 94.75 290 ALA A CA 1
ATOM 2102 C C . ALA A 1 290 ? 1.719 13.687 -12.372 1.00 94.75 290 ALA A C 1
ATOM 2104 O O . ALA A 1 290 ? 0.713 14.156 -12.902 1.00 94.75 290 ALA A O 1
ATOM 2105 N N . ARG A 1 291 ? 2.938 13.871 -12.893 1.00 92.00 291 ARG A N 1
ATOM 2106 C CA . ARG A 1 291 ? 3.195 14.712 -14.084 1.00 92.00 291 ARG A CA 1
ATOM 2107 C C . ARG A 1 291 ? 2.943 13.995 -15.415 1.00 92.00 291 ARG A C 1
ATOM 2109 O O . ARG A 1 291 ? 2.972 14.618 -16.471 1.00 92.00 291 ARG A O 1
ATOM 2116 N N . GLY A 1 292 ? 2.715 12.689 -15.371 1.00 94.69 292 GLY A N 1
ATOM 2117 C CA . GLY A 1 292 ? 2.462 11.839 -16.527 1.00 94.69 292 GLY A CA 1
ATOM 2118 C C . GLY A 1 292 ? 2.081 10.435 -16.079 1.00 94.69 292 GLY A C 1
ATOM 2119 O O . GLY A 1 292 ? 2.259 10.096 -14.910 1.00 94.69 292 GLY A O 1
ATOM 2120 N N . ALA A 1 293 ? 1.540 9.633 -16.995 1.00 96.62 293 ALA A N 1
ATOM 2121 C CA . ALA A 1 293 ? 1.090 8.284 -16.675 1.00 96.62 293 ALA A CA 1
ATOM 2122 C C . ALA A 1 293 ? 2.267 7.383 -16.269 1.00 96.62 293 ALA A C 1
ATOM 2124 O O . ALA A 1 293 ? 3.136 7.095 -17.090 1.00 96.62 293 ALA A O 1
ATOM 2125 N N . HIS A 1 294 ? 2.280 6.938 -15.015 1.00 97.50 294 HIS A N 1
ATOM 2126 C CA . HIS A 1 294 ? 3.244 5.973 -14.487 1.00 97.50 294 HIS A CA 1
ATOM 2127 C C . HIS A 1 294 ? 2.621 5.190 -13.324 1.00 97.50 294 HIS A C 1
ATOM 2129 O O . HIS A 1 294 ? 1.478 5.427 -12.929 1.00 97.50 294 HIS A O 1
ATOM 2135 N N . LEU A 1 295 ? 3.358 4.207 -12.824 1.00 98.31 295 LEU A N 1
ATOM 2136 C CA . LEU A 1 295 ? 3.128 3.569 -11.538 1.00 98.31 295 LEU A CA 1
ATOM 2137 C C . LEU A 1 295 ? 4.177 4.095 -10.564 1.00 98.31 295 LEU A C 1
ATOM 2139 O O . LEU A 1 295 ? 5.366 3.930 -10.831 1.00 98.31 295 LEU A O 1
ATOM 2143 N N . HIS A 1 296 ? 3.730 4.648 -9.443 1.00 97.75 296 HIS A N 1
ATOM 2144 C CA . HIS A 1 296 ? 4.585 4.914 -8.292 1.00 97.75 296 HIS A CA 1
ATOM 2145 C C . HIS A 1 296 ? 4.559 3.680 -7.384 1.00 97.75 296 HIS A C 1
ATOM 2147 O O . HIS A 1 296 ? 3.493 3.276 -6.910 1.00 97.75 296 HIS A O 1
ATOM 2153 N N . PHE A 1 297 ? 5.705 3.016 -7.238 1.00 98.06 297 PHE A N 1
ATOM 2154 C CA . PHE A 1 297 ? 5.817 1.700 -6.611 1.00 98.06 297 PHE A CA 1
ATOM 2155 C C . PHE A 1 297 ? 6.775 1.738 -5.428 1.00 98.06 297 PHE A C 1
ATOM 2157 O O . PHE A 1 297 ? 7.952 2.055 -5.606 1.00 98.06 297 PHE A O 1
ATOM 2164 N N . ALA A 1 298 ? 6.290 1.364 -4.246 1.00 96.50 298 ALA A N 1
ATOM 2165 C CA . ALA A 1 298 ? 7.060 1.453 -3.012 1.00 96.50 298 ALA A CA 1
ATOM 2166 C C . ALA A 1 298 ? 7.115 0.136 -2.241 1.00 96.50 298 ALA A C 1
ATOM 2168 O O . ALA A 1 298 ? 6.213 -0.696 -2.351 1.00 96.50 298 ALA A O 1
ATOM 2169 N N . ILE A 1 299 ? 8.164 -0.026 -1.432 1.00 93.81 299 ILE A N 1
ATOM 2170 C CA . ILE A 1 299 ? 8.339 -1.167 -0.528 1.00 93.81 299 ILE A CA 1
ATOM 2171 C C . ILE A 1 299 ? 8.296 -0.738 0.937 1.00 93.81 299 ILE A C 1
ATOM 2173 O O . ILE A 1 299 ? 8.825 0.303 1.333 1.00 93.81 299 ILE A O 1
ATOM 2177 N N . ARG A 1 300 ? 7.690 -1.589 1.763 1.00 91.69 300 ARG A N 1
ATOM 2178 C CA . ARG A 1 300 ? 7.623 -1.437 3.220 1.00 91.69 300 ARG A CA 1
ATOM 2179 C C . ARG A 1 300 ? 8.061 -2.730 3.896 1.00 91.69 300 ARG A C 1
ATOM 2181 O O . ARG A 1 300 ? 7.911 -3.813 3.329 1.00 91.69 300 ARG A O 1
ATOM 2188 N N . SER A 1 301 ? 8.585 -2.632 5.113 1.00 86.31 301 SER A N 1
ATOM 2189 C CA . SER A 1 301 ? 8.929 -3.794 5.941 1.00 86.31 301 SER A CA 1
ATOM 2190 C C . SER A 1 301 ? 8.865 -3.464 7.434 1.00 86.31 301 SER A C 1
ATOM 2192 O O . SER A 1 301 ? 8.896 -2.304 7.843 1.00 86.31 301 SER A O 1
ATOM 2194 N N . TYR A 1 302 ? 8.810 -4.522 8.239 1.00 75.94 302 TYR A N 1
ATOM 2195 C CA . TYR A 1 302 ? 8.841 -4.524 9.707 1.00 75.94 302 TYR A CA 1
ATOM 2196 C C . TYR A 1 302 ? 10.185 -4.998 10.265 1.00 75.94 302 TYR A C 1
ATOM 2198 O O . TYR A 1 302 ? 10.295 -5.468 11.391 1.00 75.94 302 TYR A O 1
ATOM 2206 N N . SER A 1 303 ? 11.236 -4.934 9.454 1.00 58.81 303 SER A N 1
ATOM 2207 C CA . SER A 1 303 ? 12.522 -5.524 9.811 1.00 58.81 303 SER A CA 1
ATOM 2208 C C . SER A 1 303 ? 13.347 -4.764 10.843 1.00 58.81 303 SER A C 1
ATOM 2210 O O . SER A 1 303 ? 14.415 -5.243 11.219 1.00 58.81 303 SER A O 1
ATOM 2212 N N . ASP A 1 304 ? 12.900 -3.584 11.261 1.00 53.75 304 ASP A N 1
ATOM 2213 C CA . ASP A 1 304 ? 13.441 -2.928 12.443 1.00 53.75 304 ASP A CA 1
ATOM 2214 C C . ASP A 1 304 ? 12.458 -3.163 13.601 1.00 53.75 304 ASP A C 1
ATOM 2216 O O . ASP A 1 304 ? 11.357 -2.610 13.576 1.00 53.75 304 ASP A O 1
ATOM 2220 N N . PRO A 1 305 ? 12.829 -3.961 14.621 1.00 45.72 305 PRO A N 1
ATOM 2221 C CA . PRO A 1 305 ? 11.984 -4.194 15.792 1.00 45.72 305 PRO A CA 1
ATOM 2222 C C . PRO A 1 305 ? 11.684 -2.912 16.591 1.00 45.72 305 PRO A C 1
ATOM 2224 O O . PRO A 1 305 ? 10.839 -2.939 17.481 1.00 45.72 305 PRO A O 1
ATOM 2227 N N . ASN A 1 306 ? 12.339 -1.788 16.271 1.00 39.25 306 ASN A N 1
ATOM 2228 C CA . ASN A 1 306 ? 12.078 -0.468 16.846 1.00 39.25 306 ASN A CA 1
ATOM 2229 C C . ASN A 1 306 ? 11.273 0.456 15.912 1.00 39.25 306 ASN A C 1
ATOM 2231 O O . ASN A 1 306 ? 11.000 1.604 16.272 1.00 39.25 306 ASN A O 1
ATOM 2235 N N . ALA A 1 307 ? 10.886 -0.005 14.718 1.00 49.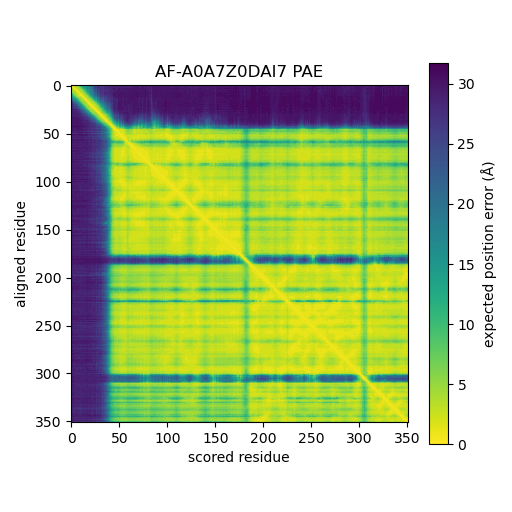94 307 ALA A N 1
ATOM 2236 C CA . ALA A 1 307 ? 10.131 0.785 13.758 1.00 49.94 307 ALA A CA 1
ATOM 2237 C C . ALA A 1 307 ? 8.955 -0.009 13.175 1.00 49.94 307 ALA A C 1
ATOM 2239 O O . ALA A 1 307 ? 9.064 -0.749 12.204 1.00 49.94 307 ALA A O 1
ATOM 2240 N N . ALA A 1 308 ? 7.795 0.248 13.765 1.00 50.50 308 ALA A N 1
ATOM 2241 C CA . ALA A 1 308 ? 6.464 -0.029 13.253 1.00 50.50 308 ALA A CA 1
ATOM 2242 C C . ALA A 1 308 ? 6.352 0.134 11.721 1.00 50.50 308 ALA A C 1
ATOM 2244 O O . ALA A 1 308 ? 6.419 1.275 11.271 1.00 50.50 308 ALA A O 1
ATOM 2245 N N . GLY A 1 309 ? 6.178 -0.961 10.962 1.00 59.72 309 GLY A N 1
ATOM 2246 C CA . GLY A 1 309 ? 5.925 -1.034 9.510 1.00 59.72 309 GLY A CA 1
ATOM 2247 C C . GLY A 1 309 ? 6.174 0.240 8.711 1.00 59.72 309 GLY A C 1
ATOM 2248 O O . GLY A 1 309 ? 5.246 1.025 8.501 1.00 59.72 309 GLY A O 1
ATOM 2249 N N . LYS A 1 310 ? 7.412 0.456 8.260 1.00 80.69 310 LYS A N 1
ATOM 2250 C CA . LYS A 1 310 ? 7.796 1.678 7.537 1.00 80.69 310 LYS A CA 1
ATOM 2251 C C . LYS A 1 310 ? 8.178 1.373 6.102 1.00 80.69 310 LYS A C 1
ATOM 2253 O O . LYS A 1 310 ? 8.596 0.263 5.774 1.00 80.69 310 LYS A O 1
ATOM 2258 N N . TYR A 1 311 ? 8.063 2.393 5.259 1.00 89.06 311 TYR A N 1
ATOM 2259 C CA . TYR A 1 311 ? 8.793 2.436 4.002 1.00 89.06 311 TYR A CA 1
ATOM 2260 C C . TYR A 1 311 ? 10.273 2.140 4.259 1.00 89.06 311 TYR A C 1
ATOM 2262 O O . TYR A 1 311 ? 10.841 2.637 5.233 1.00 89.06 311 TYR A O 1
ATOM 2270 N N . VAL A 1 312 ? 10.881 1.315 3.411 1.00 88.06 312 VAL A N 1
ATOM 2271 C CA . VAL A 1 312 ? 12.293 0.926 3.529 1.00 88.06 312 VAL A CA 1
ATOM 2272 C C . VAL A 1 312 ? 13.044 1.287 2.260 1.00 88.06 312 VAL A C 1
ATOM 2274 O O . VAL A 1 312 ? 12.459 1.301 1.185 1.00 88.06 312 VAL A O 1
ATOM 2277 N N . ASP A 1 313 ? 14.327 1.608 2.396 1.00 89.69 313 ASP A N 1
ATOM 2278 C CA . ASP A 1 313 ? 15.177 2.010 1.273 1.00 89.69 313 ASP A CA 1
ATOM 2279 C C . ASP A 1 313 ? 15.286 0.882 0.232 1.00 89.69 313 ASP A C 1
ATOM 2281 O O . ASP A 1 313 ? 15.467 -0.274 0.608 1.00 89.69 313 ASP A O 1
ATOM 2285 N N . TRP A 1 314 ? 15.195 1.213 -1.059 1.00 89.06 314 TRP A N 1
ATOM 2286 C CA . TRP A 1 314 ? 15.494 0.306 -2.171 1.00 89.06 314 TRP A CA 1
ATOM 2287 C C . TRP A 1 314 ? 16.964 -0.104 -2.231 1.00 89.06 314 TRP A C 1
ATOM 2289 O O . TRP A 1 314 ? 17.272 -1.182 -2.745 1.00 89.06 314 TRP A O 1
ATOM 2299 N N . ASN A 1 315 ? 17.866 0.746 -1.738 1.00 86.62 315 ASN A N 1
ATOM 2300 C CA . ASN A 1 315 ? 19.302 0.524 -1.784 1.00 86.62 315 ASN A CA 1
ATOM 2301 C C . ASN A 1 315 ? 19.669 -0.808 -1.125 1.00 86.62 315 ASN A C 1
ATOM 2303 O O . ASN A 1 315 ? 19.490 -1.015 0.075 1.00 86.62 315 ASN A O 1
ATOM 2307 N N . GLY A 1 316 ? 20.238 -1.703 -1.930 1.00 77.31 316 GLY A N 1
ATOM 2308 C CA . GLY A 1 316 ? 20.677 -3.017 -1.473 1.00 77.31 316 GLY A CA 1
ATOM 2309 C C . GLY A 1 316 ? 19.595 -4.094 -1.506 1.00 77.31 316 GLY A C 1
ATOM 2310 O O . GLY A 1 316 ? 19.884 -5.208 -1.081 1.00 77.31 316 GLY A O 1
ATOM 2311 N N . TYR A 1 317 ? 18.398 -3.819 -2.037 1.00 87.50 317 TYR A N 1
ATOM 2312 C CA . TYR A 1 317 ? 17.417 -4.849 -2.379 1.00 87.50 317 TYR A CA 1
ATOM 2313 C C . TYR A 1 317 ? 17.397 -5.167 -3.874 1.00 87.50 317 TYR A C 1
ATOM 2315 O O . TYR A 1 317 ? 17.790 -4.372 -4.735 1.00 87.50 317 TYR A O 1
ATOM 2323 N N . ARG A 1 318 ? 16.917 -6.373 -4.178 1.00 90.19 318 ARG A N 1
ATOM 2324 C CA . ARG A 1 318 ? 16.790 -6.902 -5.529 1.00 90.19 318 ARG A CA 1
ATOM 2325 C C . ARG A 1 318 ? 15.357 -7.309 -5.842 1.00 90.19 318 ARG A C 1
ATOM 2327 O O . ARG A 1 318 ? 14.671 -7.901 -5.012 1.00 90.19 318 ARG A O 1
ATOM 2334 N N . ILE A 1 319 ? 14.952 -7.035 -7.077 1.00 90.81 319 ILE A N 1
ATOM 2335 C CA . ILE A 1 319 ? 13.698 -7.488 -7.678 1.00 90.81 319 ILE A CA 1
ATOM 2336 C C . ILE A 1 319 ? 14.034 -8.244 -8.967 1.00 90.81 319 ILE A C 1
ATOM 2338 O O . ILE A 1 319 ? 14.755 -7.737 -9.833 1.00 90.81 319 ILE A O 1
ATOM 2342 N N . ASN A 1 320 ? 13.591 -9.497 -9.083 1.00 89.25 320 ASN A N 1
ATOM 2343 C CA . ASN A 1 320 ? 14.151 -10.453 -10.041 1.00 89.25 320 ASN A CA 1
ATOM 2344 C C . ASN A 1 320 ? 15.707 -10.447 -10.007 1.00 89.25 320 ASN A C 1
ATOM 2346 O O . ASN A 1 320 ? 16.353 -10.604 -8.968 1.00 89.25 320 ASN A O 1
ATOM 2350 N N . ASN A 1 321 ? 16.334 -10.221 -11.162 1.00 90.19 321 ASN A N 1
ATOM 2351 C CA . ASN A 1 321 ? 17.786 -10.168 -11.314 1.00 90.19 321 ASN A CA 1
ATOM 2352 C C . ASN A 1 321 ? 18.369 -8.766 -11.096 1.00 90.19 321 ASN A C 1
ATOM 2354 O O . ASN A 1 321 ? 19.569 -8.589 -11.272 1.00 90.19 321 ASN A O 1
ATOM 2358 N N . HIS A 1 322 ? 17.557 -7.772 -10.732 1.00 92.69 322 HIS A N 1
ATOM 2359 C CA . HIS A 1 322 ? 17.975 -6.373 -10.717 1.00 92.69 322 HIS A CA 1
ATOM 2360 C C . HIS A 1 322 ? 18.193 -5.870 -9.299 1.00 92.69 322 HIS A C 1
ATOM 2362 O O . HIS A 1 322 ? 17.253 -5.813 -8.512 1.00 92.69 322 HIS A O 1
ATOM 2368 N N . GLU A 1 323 ? 19.424 -5.474 -8.993 1.00 93.06 323 GLU A N 1
ATOM 2369 C CA . GLU A 1 323 ? 19.733 -4.645 -7.829 1.00 93.06 323 GLU A CA 1
ATOM 2370 C C . GLU A 1 323 ? 19.430 -3.183 -8.148 1.00 93.06 323 GLU A C 1
ATOM 2372 O O . GLU A 1 323 ? 19.840 -2.673 -9.195 1.00 93.06 323 GLU A O 1
ATOM 2377 N N . ILE A 1 324 ? 18.705 -2.516 -7.253 1.00 91.25 324 ILE A N 1
ATOM 2378 C CA . ILE A 1 324 ? 18.304 -1.118 -7.412 1.00 91.25 324 ILE A CA 1
ATOM 2379 C C . ILE A 1 324 ? 19.128 -0.267 -6.449 1.00 91.25 324 ILE A C 1
ATOM 2381 O O . ILE A 1 324 ? 19.199 -0.551 -5.256 1.00 91.25 324 ILE A O 1
ATOM 2385 N N . THR A 1 325 ? 19.770 0.780 -6.973 1.00 91.81 325 THR A N 1
ATOM 2386 C CA . THR A 1 325 ? 20.547 1.728 -6.159 1.00 91.81 325 THR A CA 1
ATOM 2387 C C . THR A 1 325 ? 20.350 3.159 -6.639 1.00 91.81 325 THR A C 1
ATOM 2389 O O . THR A 1 325 ? 20.236 3.404 -7.843 1.00 91.81 325 THR A O 1
ATOM 2392 N N . GLY A 1 326 ? 20.329 4.120 -5.719 1.00 91.81 326 GLY A N 1
ATOM 2393 C CA . GLY A 1 326 ? 20.180 5.533 -6.044 1.00 91.81 326 GLY A CA 1
ATOM 2394 C C . GLY A 1 326 ? 19.509 6.355 -4.949 1.00 91.81 326 GLY A C 1
ATOM 2395 O O . GLY A 1 326 ? 19.454 5.958 -3.788 1.00 91.81 326 GLY A O 1
ATOM 2396 N N . GLY A 1 327 ? 19.011 7.519 -5.354 1.00 92.56 327 GLY A N 1
ATOM 2397 C CA . GLY A 1 327 ? 18.239 8.424 -4.518 1.00 92.56 327 GLY A CA 1
ATOM 2398 C C . GLY A 1 327 ? 17.816 9.687 -5.269 1.00 92.56 327 GLY A C 1
ATOM 2399 O O . GLY A 1 327 ? 18.435 10.072 -6.266 1.00 92.56 327 GLY A O 1
ATOM 2400 N N . ASN A 1 328 ? 16.768 10.342 -4.772 1.00 92.38 328 ASN A N 1
ATOM 2401 C CA . ASN A 1 328 ? 16.189 11.572 -5.311 1.00 92.38 328 ASN A CA 1
ATOM 2402 C C . ASN A 1 328 ? 15.942 11.500 -6.826 1.00 92.38 328 ASN A C 1
ATOM 2404 O O . ASN A 1 328 ? 16.463 12.306 -7.599 1.00 92.38 328 ASN A O 1
ATOM 2408 N N . TYR A 1 329 ? 15.169 10.496 -7.249 1.00 93.19 329 TYR A N 1
ATOM 2409 C CA . TYR A 1 329 ? 14.791 10.223 -8.643 1.00 93.19 329 TYR A CA 1
ATOM 2410 C C . TYR A 1 329 ? 15.952 9.847 -9.573 1.00 93.19 329 TYR A C 1
ATOM 2412 O O . TYR A 1 329 ? 15.738 9.617 -10.765 1.00 93.19 329 TYR A O 1
ATOM 2420 N N . SER A 1 330 ? 17.170 9.717 -9.048 1.00 92.88 330 SER A N 1
ATOM 2421 C CA . SER A 1 330 ? 18.364 9.319 -9.794 1.00 92.88 330 SER A CA 1
ATOM 2422 C C . SER A 1 330 ? 18.841 7.951 -9.329 1.00 92.88 330 SER A C 1
ATOM 2424 O O . SER A 1 330 ? 18.699 7.597 -8.163 1.00 92.88 330 SER A O 1
ATOM 2426 N N . GLY A 1 331 ? 19.428 7.155 -10.218 1.00 92.44 331 GLY A N 1
ATOM 2427 C CA . GLY A 1 331 ? 19.923 5.843 -9.820 1.00 92.44 331 GLY A CA 1
ATOM 2428 C C . GLY A 1 331 ? 20.277 4.937 -10.980 1.00 92.44 331 GLY A C 1
ATOM 2429 O O . GLY A 1 331 ? 20.463 5.382 -12.115 1.00 92.44 331 GLY A O 1
ATOM 2430 N N . LYS A 1 332 ? 20.386 3.651 -10.665 1.00 92.25 332 LYS A N 1
ATOM 2431 C CA . LYS A 1 332 ? 20.639 2.589 -11.627 1.00 92.25 332 LYS A CA 1
ATOM 2432 C C . LYS A 1 332 ? 19.989 1.277 -11.203 1.00 92.25 332 LYS A C 1
ATOM 2434 O O . LYS A 1 332 ? 19.794 1.010 -10.018 1.00 92.25 332 LYS A O 1
ATOM 2439 N N . THR A 1 333 ? 19.743 0.441 -12.202 1.00 93.06 333 THR A N 1
ATOM 2440 C CA . THR A 1 333 ? 19.492 -0.993 -12.036 1.00 93.06 333 THR A CA 1
ATOM 2441 C C . THR A 1 333 ? 20.717 -1.762 -12.512 1.00 93.06 333 THR A C 1
ATOM 2443 O O . THR A 1 333 ? 21.295 -1.410 -13.544 1.00 93.06 333 THR A O 1
ATOM 2446 N N . VAL A 1 334 ? 21.135 -2.772 -11.753 1.00 93.25 334 VAL A N 1
ATOM 2447 C CA . VAL A 1 334 ? 22.230 -3.678 -12.118 1.00 93.25 334 VAL A CA 1
ATOM 2448 C C . VAL A 1 334 ? 21.672 -5.087 -12.234 1.00 93.25 334 VAL A C 1
ATOM 2450 O O . VAL A 1 334 ? 21.214 -5.654 -11.245 1.00 93.25 334 VAL A O 1
ATOM 2453 N N . ASP A 1 335 ? 21.721 -5.657 -13.433 1.00 92.94 335 ASP A N 1
ATOM 2454 C CA . ASP A 1 335 ? 21.389 -7.060 -13.653 1.00 92.94 335 ASP A CA 1
ATOM 2455 C C . ASP A 1 335 ? 22.538 -7.932 -13.141 1.00 92.94 335 ASP A C 1
ATOM 2457 O O . ASP A 1 335 ? 23.607 -8.012 -13.748 1.00 92.94 335 ASP A O 1
ATOM 2461 N N . VAL A 1 336 ? 22.328 -8.600 -12.011 1.00 91.00 336 VAL A N 1
ATOM 2462 C CA . VAL A 1 336 ? 23.379 -9.372 -11.341 1.00 91.00 336 VAL A CA 1
ATOM 2463 C C . VAL A 1 336 ? 23.781 -10.642 -12.097 1.00 91.00 336 VAL A C 1
ATOM 2465 O O . VAL A 1 336 ? 24.759 -11.285 -11.726 1.00 91.00 336 VAL A O 1
ATOM 2468 N N . THR A 1 337 ? 23.036 -11.039 -13.135 1.00 90.31 337 THR A N 1
ATOM 2469 C CA . THR A 1 337 ? 23.333 -12.258 -13.904 1.00 90.31 337 THR A CA 1
ATOM 2470 C C . THR A 1 337 ? 24.342 -12.023 -15.021 1.00 90.31 337 THR A C 1
ATOM 2472 O O . THR A 1 337 ? 25.083 -12.936 -15.378 1.00 90.31 337 THR A O 1
ATOM 2475 N N . ASN A 1 338 ? 24.389 -10.806 -15.570 1.00 91.81 338 ASN A N 1
ATOM 2476 C CA . ASN A 1 338 ? 25.248 -10.449 -16.703 1.00 91.81 338 ASN A CA 1
ATOM 2477 C C . ASN A 1 338 ? 26.043 -9.145 -16.494 1.00 91.81 338 ASN A C 1
ATOM 2479 O O . ASN A 1 338 ? 26.884 -8.813 -17.326 1.00 91.81 338 ASN A O 1
ATOM 2483 N N . GLY A 1 339 ? 25.807 -8.422 -15.396 1.00 92.12 339 GLY A N 1
ATOM 2484 C CA . GLY A 1 339 ? 26.487 -7.175 -15.053 1.00 92.12 339 GLY A CA 1
ATOM 2485 C C . GLY A 1 339 ? 25.987 -5.939 -15.805 1.00 92.12 339 GLY A C 1
ATOM 2486 O O . GLY A 1 339 ? 26.607 -4.882 -15.689 1.00 92.12 339 GLY A O 1
ATOM 2487 N N . ASN A 1 340 ? 24.897 -6.032 -16.575 1.00 93.44 340 ASN A N 1
ATOM 2488 C CA . ASN A 1 340 ? 24.356 -4.893 -17.312 1.00 93.44 340 ASN A CA 1
ATOM 2489 C C . ASN A 1 340 ? 23.843 -3.814 -16.353 1.00 93.44 340 ASN A C 1
ATOM 2491 O O . ASN A 1 340 ? 23.093 -4.097 -15.420 1.00 93.44 340 ASN A O 1
ATOM 2495 N N . VAL A 1 341 ? 24.215 -2.562 -16.624 1.00 94.06 341 VAL A N 1
ATOM 2496 C CA . VAL A 1 341 ? 23.834 -1.399 -15.816 1.00 94.06 341 VAL A CA 1
ATOM 2497 C C . VAL A 1 341 ? 22.953 -0.469 -16.640 1.00 94.06 341 VAL A C 1
ATOM 2499 O O . VAL A 1 341 ? 23.361 -0.035 -17.715 1.00 94.06 341 VAL A O 1
ATOM 2502 N N . ASN A 1 342 ? 21.780 -0.108 -16.115 1.00 92.88 342 ASN A N 1
ATOM 2503 C CA . ASN A 1 342 ? 20.902 0.894 -16.723 1.00 92.88 342 ASN A CA 1
ATOM 2504 C C . ASN A 1 342 ? 20.695 2.062 -15.754 1.00 92.88 342 ASN A C 1
ATOM 2506 O O . ASN A 1 342 ? 20.194 1.848 -14.651 1.00 92.88 342 ASN A O 1
ATOM 2510 N N . TYR A 1 343 ? 21.062 3.278 -16.163 1.00 94.12 343 TYR A N 1
ATOM 2511 C CA . TYR A 1 343 ? 20.911 4.505 -15.369 1.00 94.12 343 TYR A CA 1
ATOM 2512 C C . TYR A 1 343 ? 19.559 5.167 -15.617 1.00 94.12 343 TYR A C 1
ATOM 2514 O O . TYR A 1 343 ? 19.130 5.259 -16.763 1.00 94.12 343 TYR A O 1
ATOM 2522 N N . THR A 1 344 ? 18.906 5.650 -14.565 1.00 91.88 344 THR A N 1
ATOM 2523 C CA . THR A 1 344 ? 17.561 6.222 -14.659 1.00 91.88 344 THR A CA 1
ATOM 2524 C C . THR A 1 344 ? 17.568 7.635 -15.270 1.00 91.88 344 THR A C 1
ATOM 2526 O O . THR A 1 344 ? 18.399 8.443 -14.850 1.00 91.88 344 THR A O 1
ATOM 2529 N N . PRO A 1 345 ? 16.659 7.977 -16.213 1.00 91.50 345 PRO A N 1
ATOM 2530 C CA . PRO A 1 345 ? 15.616 7.133 -16.803 1.00 91.50 345 PRO A CA 1
ATOM 2531 C C . PRO A 1 345 ? 16.187 6.024 -17.696 1.00 91.50 345 PRO A C 1
ATOM 2533 O O . PRO A 1 345 ? 17.000 6.276 -18.582 1.00 91.50 345 PRO A O 1
ATOM 2536 N N . ALA A 1 346 ? 15.731 4.792 -17.469 1.00 91.00 346 ALA A N 1
ATOM 2537 C CA . ALA A 1 346 ? 16.303 3.584 -18.062 1.00 91.00 346 ALA A CA 1
ATOM 2538 C C . ALA A 1 346 ? 15.234 2.723 -18.726 1.00 91.00 346 ALA A C 1
ATOM 2540 O O . ALA A 1 346 ? 14.128 2.590 -18.208 1.00 91.00 346 ALA A O 1
ATOM 2541 N N . ARG A 1 347 ? 15.598 2.054 -19.824 1.00 93.44 347 ARG A N 1
ATOM 2542 C CA . ARG A 1 347 ? 14.801 0.964 -20.388 1.00 93.44 347 ARG A CA 1
ATOM 2543 C C . ARG A 1 347 ? 15.319 -0.363 -19.832 1.00 93.44 347 ARG A C 1
ATOM 2545 O O . ARG A 1 347 ? 16.455 -0.732 -20.106 1.00 93.44 347 ARG A O 1
ATOM 2552 N N . THR A 1 348 ? 14.482 -1.083 -19.092 1.00 92.56 348 THR A N 1
ATOM 2553 C CA . THR A 1 348 ? 14.855 -2.302 -18.357 1.00 92.56 348 THR A CA 1
ATOM 2554 C C . THR A 1 348 ? 13.975 -3.475 -18.782 1.00 92.56 348 THR A C 1
ATOM 2556 O O . THR A 1 348 ? 12.794 -3.302 -19.086 1.00 92.56 348 THR A O 1
ATOM 2559 N N . TYR A 1 349 ? 14.553 -4.675 -18.855 1.00 92.94 349 TYR A N 1
ATOM 2560 C CA . TYR A 1 349 ? 13.819 -5.895 -19.191 1.00 92.94 349 TYR A CA 1
ATOM 2561 C C . TYR A 1 349 ? 13.309 -6.587 -17.923 1.00 92.94 349 TYR A C 1
ATOM 2563 O O . TYR A 1 349 ? 14.079 -6.837 -16.989 1.00 92.94 349 TYR A O 1
ATOM 2571 N N . ASN A 1 350 ? 12.014 -6.902 -17.896 1.00 93.00 350 ASN A N 1
ATOM 2572 C CA . ASN A 1 350 ? 11.394 -7.676 -16.828 1.00 93.00 350 ASN A CA 1
ATOM 2573 C C . ASN A 1 350 ? 11.493 -9.174 -17.154 1.00 93.00 350 ASN A C 1
ATOM 2575 O O . ASN A 1 350 ? 10.728 -9.666 -17.986 1.00 93.00 350 ASN A O 1
ATOM 2579 N N . TYR A 1 351 ? 12.460 -9.863 -16.542 1.00 89.62 351 TYR A N 1
ATOM 2580 C CA . TYR A 1 351 ? 12.753 -11.284 -16.774 1.00 89.62 351 TYR A CA 1
ATOM 2581 C C . TYR A 1 351 ? 11.636 -12.230 -16.352 1.00 89.62 351 TYR A C 1
ATOM 2583 O O . TYR A 1 351 ? 11.035 -12.009 -15.278 1.00 89.62 351 TYR A O 1
#

Organism: NCBI:txid1347891

Foldseek 3Di:
DDDDDDDDDDDDDDDDDDDDDDDDDDDDDPDDDDPPPDPPDDPLPQPCPDPLHDEEEDPPADDDPSSLQSSQVLQVVLVVVDDDDDSVVSCVVLVVQVWGWYWYWHYDDDQKTWAKIKTFGAAPALFGIDMWTKIWGQDPNHIDIDTQFRPCFLVSLCPGPRDDPQSSLQRNCLQVLPADCDPDDNFEPVFFQQEDAQFKKWQQFAQEAPSAFPDDDSFKTKIGYPVQWGWGRAKAFWHCNDVQWIKGRGNRFKIKIKGQFDQADHGGTTDGGGHTGGGFHFDRVRHDGDPTTIIIMGMWGNNPVVTRIDTDHQQRHDRDQWRGDDYRRWTWTARNVPRDIATPSGIDHGD

Solvent-accessible surface area (backbone atoms only — not comparable to full-atom values): 18828 Å² total; per-residue (Å²): 134,87,83,89,87,86,87,82,87,88,86,88,82,90,84,88,81,83,91,83,88,82,89,79,90,79,83,89,74,90,72,79,80,77,81,71,82,64,81,77,74,70,71,73,65,68,65,60,77,37,90,51,34,44,78,44,60,42,100,86,49,72,58,91,60,50,65,61,43,43,42,50,50,46,53,53,48,50,58,70,75,46,79,82,74,53,69,48,57,43,50,53,49,36,43,75,58,56,20,37,42,37,39,38,38,72,39,48,35,89,56,20,39,32,30,32,39,33,40,32,20,31,66,75,39,85,35,46,54,46,74,33,50,35,42,33,39,53,55,97,90,38,68,45,75,25,44,61,36,41,88,57,28,26,56,49,32,64,67,40,65,66,48,54,72,69,53,18,54,23,49,19,34,19,59,68,28,39,65,53,76,23,80,97,47,95,35,38,66,70,27,45,67,45,34,63,70,78,34,58,28,34,36,67,30,17,24,12,7,78,42,34,77,87,36,78,47,28,16,20,36,27,37,38,36,80,83,43,42,28,24,34,35,45,39,27,40,30,36,65,64,48,69,22,30,38,36,34,42,18,67,42,16,37,31,38,40,44,28,22,22,34,80,55,52,93,48,73,43,83,44,56,54,66,41,74,45,27,24,46,16,55,40,36,81,40,17,9,67,57,99,54,70,24,30,44,40,32,39,30,32,19,76,44,94,90,40,52,53,34,68,36,54,39,61,72,32,23,41,68,59,28,37,35,41,59,42,65,43,31,30,36,39,33,31,75,85,80,68,52,73,39,52,42,69,22,80,43,74,34,118

pLDDT: mean 84.7, std 19.32, range [31.78, 98.56]

Radius of gyration: 26.59 Å; Cα contacts (8 Å, |Δi|>4): 838; chains: 1; bounding box: 84×61×74 Å

Secondary structure (DSSP, 8-state):
-------------------------------------PSPPP--S-GGGSTTEEEEE-TT---TTHHHHHHHHHHHHHHHT--SS-HHHHHHHHHHTT--EEEEEEEEETTEEEEEEEEPPPBTSS---EEEEEEEEEETTEEEEEETT-TTHHHHHHH-TTS-HHHHHHHHHHHTT-----TTSTTB-S---SS-TTEEEEEEEEEEBTTBTT-SS--EEEEEETT-EEE-SS-EEEEEEETTEEEEE-TTSEEEEEES-BS-----EEE-TT-EEEE-B---TTSB--SSSBEEEEEEE--STTSSSEE---TT-EETTEEEEEETTEEEEEETTT--EEESSEEEEE-

InterPro domains:
  IPR011055 Duplicated hybrid motif [G3DSA:2.70.70.10] (187-345)
  IPR011055 Duplicated hybrid motif [SSF51261] (216-303)

Sequence (351 aa):
MSSIRHSSAPDPAHSRGARLALVVGALAALGVPLLVAGPAAADDTDLIDRENVSLRTEDAVTVPGAEALGEEVLAQVLERTGGAGTPGERLERLAGQGSDVQVRVSAATGDWAEGVSVVTAQAGVDAMPEAWVYLARQVDGRWTVALEGDPQFADFATESATLDDEARDTLSGYARGARVPAGTTSTDLGMQFPVKKGTWFNLTGGPHGWSGSGAEPQSSIDLSGSDGTVRSARGGRAYVVCSGMTRVIHNNGFSTDYYHMWNQKNLNGGIGQDVVLGTQGTNVTCGGIARGAHLHFAIRSYSDPNAAGKYVDWNGYRINNHEITGGNYSGKTVDVTNGNVNYTPARTYNY